Protein AF-A0AAE1P5M3-F1 (afdb_monomer)

Mean predicted aligned error: 10.68 Å

Secondary structure (DSSP, 8-state):
-PPPP-TTTS-BTTBPPHHHHHHHHHH---SHHHHHHHHHHHHHHHTTEEETT-TTS-PPTTTTSSEEEEEEEESS-TT-EEEEEEEEETTEEEEEEE-TT--S---EEEEEEGGGTB----S-SPPP-GGGB-SHHHHHHHHIIIIIHHHHHHHHHHTTPPPP--TBTB-HHHHHHHHTTS-HHHHHHHHTT-HHHHHHTT-HHHHHHHHHHH-TTT--TT--PPTT--HHHHHHHHHHHTT-

Solvent-accessible surface area (backbone atoms only — not comparable to full-atom values): 14233 Å² total; per-residue (Å²): 130,84,79,77,78,45,62,58,76,53,45,52,98,84,42,73,41,70,69,55,48,52,50,35,68,70,69,44,29,71,47,70,66,24,46,51,44,48,54,50,48,54,48,42,43,64,72,41,35,43,59,65,94,46,98,80,77,64,79,53,78,50,43,80,40,60,63,31,67,44,44,33,24,32,72,93,41,71,87,46,58,40,39,37,43,34,41,59,50,96,65,30,39,38,37,38,33,35,45,87,92,50,93,65,89,64,62,42,75,46,80,44,56,47,68,73,38,31,59,85,78,82,80,67,100,55,53,55,50,65,86,40,48,35,59,55,35,58,51,41,46,50,43,42,67,62,45,51,46,56,51,50,43,48,53,20,57,76,73,73,44,77,68,72,92,38,79,75,83,50,57,67,68,58,49,52,54,58,50,63,73,47,55,74,67,56,44,55,52,47,33,71,71,45,74,66,46,27,59,61,64,63,38,50,65,58,32,42,52,43,38,46,70,77,35,56,95,74,55,59,97,79,66,76,74,60,89,93,68,56,33,60,57,56,42,50,54,52,56,52,63,73,74,109

Foldseek 3Di:
DDDDDDLQPPCPPNDDDPVQQVLLVVVQQQDLQLVLLQLLLVLCVSLQKAWPPDPPSHGDPCSNPQWDKTWIAGNVGRVFIKIWTWHDDDQKIWIWIDGPPDPDPLIQIDIDRSCQFFPDPPDDSGGGGSVRGGPSNVSSVSCVVRPVQSSQQVVCVVVVHDRPDDLVVPPLVVNLVVLLPDAPVVLVVQLPPDPVSVVSSQDQVSLVSNCCVPVVVPDDVPPPDPPPDGSVVVSVVVVVVVVD

Sequence (244 aa):
MEAKPSLLVEVRDGEAPTWLHEKMSHYKPTCDSQAINLLLHFTMTECGFECKGDDNGGPPSGWQDRFAIFMYNSRAFPIFECVLVLMTKTGVKQIVAYFPDQEDELDFTVNVVMKDYIKHTTTTQTPITCEDLVNVSQFAQTLKDRLIFPLQMSAHSIFGLPAPWHLVVMPDELLMMITSLLDYRDVVALRGTCHRLHSLMDDDKLWMNLYKRDFINVYDDGKYMPYNHKWIVKYREAMIRLKE

Nearest PDB structures (foldseek):
  3l2o-assembly1_B  TM=7.375E-01  e=2.307E-02  Homo sapiens
  7t1y-assembly1_B  TM=5.927E-01  e=4.524E-02  Homo sapiens
  7t1z-assembly1_B  TM=5.590E-01  e=7.495E-02  Homo sapiens
  5vzt-assembly2_D  TM=8.196E-01  e=7.068E-01  Homo sapiens
  3ve1-assembly1_A  TM=6.556E-01  e=5.325E+00  Neisseria meningitidis serogroup B

Organism: NCBI:txid1843537

pLDDT: mean 82.99, std 11.7, range [37.22, 96.06]

Structure (mmCIF, N/CA/C/O backbone):
data_AF-A0AAE1P5M3-F1
#
_entry.id   AF-A0AAE1P5M3-F1
#
loop_
_atom_site.group_PDB
_atom_site.id
_atom_site.type_symbol
_atom_site.label_atom_id
_atom_site.label_alt_id
_atom_site.label_comp_id
_atom_site.label_asym_id
_atom_site.label_entity_id
_atom_site.label_seq_id
_atom_site.pdbx_PDB_ins_code
_atom_site.Cartn_x
_atom_site.Cartn_y
_atom_site.Cartn_z
_atom_site.occupancy
_atom_site.B_iso_or_equiv
_atom_site.auth_seq_id
_atom_site.auth_comp_id
_atom_site.auth_asym_id
_atom_site.auth_atom_id
_atom_site.pdbx_PDB_model_num
ATOM 1 N N . MET A 1 1 ? -2.405 21.152 -9.162 1.00 37.22 1 MET A N 1
ATOM 2 C CA . MET A 1 1 ? -3.114 19.902 -8.834 1.00 37.22 1 MET A CA 1
ATOM 3 C C . MET A 1 1 ? -2.504 19.431 -7.530 1.00 37.22 1 MET A C 1
ATOM 5 O O . MET A 1 1 ? -1.341 19.054 -7.547 1.00 37.22 1 MET A O 1
ATOM 9 N N . GLU A 1 2 ? -3.184 19.632 -6.401 1.00 39.34 2 GLU A N 1
ATOM 10 C CA . GLU A 1 2 ? -2.661 19.188 -5.102 1.00 39.34 2 GLU A CA 1
ATOM 11 C C . GLU A 1 2 ? -2.510 17.665 -5.122 1.00 39.34 2 GLU A C 1
ATOM 13 O O . GLU A 1 2 ? -3.390 16.952 -5.615 1.00 39.34 2 GLU A O 1
ATOM 18 N N . ALA A 1 3 ? -1.355 17.176 -4.671 1.00 54.19 3 ALA A N 1
ATOM 19 C CA . ALA A 1 3 ? -1.125 15.750 -4.526 1.00 54.19 3 ALA A CA 1
ATOM 20 C C . ALA A 1 3 ? -2.098 15.211 -3.471 1.00 54.19 3 ALA A C 1
ATOM 22 O O . ALA A 1 3 ? -2.292 15.830 -2.426 1.00 54.19 3 ALA A O 1
ATOM 23 N N . LYS A 1 4 ? -2.748 14.081 -3.761 1.00 67.31 4 LYS A N 1
ATOM 24 C CA . LYS A 1 4 ? -3.580 13.410 -2.760 1.00 67.31 4 LYS A CA 1
ATOM 25 C C . LYS A 1 4 ? -2.679 12.840 -1.658 1.00 67.31 4 LYS A C 1
ATOM 27 O O . LYS A 1 4 ? -1.623 12.306 -2.008 1.00 67.31 4 LYS A O 1
ATOM 32 N N . PRO A 1 5 ? -3.116 12.899 -0.385 1.00 76.69 5 PRO A N 1
ATOM 33 C CA . PRO A 1 5 ? -2.362 12.342 0.732 1.00 76.69 5 PRO A CA 1
ATOM 34 C C . PRO A 1 5 ? -2.056 10.863 0.484 1.00 76.69 5 PRO A C 1
ATOM 36 O O . PRO A 1 5 ? -2.880 10.145 -0.086 1.00 76.69 5 PRO A O 1
ATOM 39 N N . SER A 1 6 ? -0.854 10.425 0.862 1.00 81.12 6 SER A N 1
ATOM 40 C CA . SER A 1 6 ? -0.395 9.048 0.654 1.00 81.12 6 SER A CA 1
ATOM 41 C C . SER A 1 6 ? 0.521 8.592 1.781 1.00 81.12 6 SER A C 1
ATOM 43 O O . SER A 1 6 ? 1.679 9.008 1.853 1.00 81.12 6 SER A O 1
ATOM 45 N N . LEU A 1 7 ? 0.047 7.653 2.602 1.00 80.44 7 LEU A N 1
ATOM 46 C CA . LEU A 1 7 ? 0.819 7.007 3.669 1.00 80.44 7 LEU A CA 1
ATOM 47 C C . LEU A 1 7 ? 2.099 6.343 3.155 1.00 80.44 7 LEU A C 1
ATOM 49 O O . LEU A 1 7 ? 3.070 6.204 3.893 1.00 80.44 7 LEU A O 1
ATOM 53 N N . LEU A 1 8 ? 2.114 5.914 1.892 1.00 78.62 8 LEU A N 1
ATOM 54 C CA . LEU A 1 8 ? 3.282 5.262 1.307 1.00 78.62 8 LEU A CA 1
ATOM 55 C C . LEU A 1 8 ? 4.364 6.264 0.884 1.00 78.62 8 LEU A C 1
ATOM 57 O O . LEU A 1 8 ? 5.546 5.959 0.999 1.00 78.62 8 LEU A O 1
ATOM 61 N N . VAL A 1 9 ? 3.966 7.423 0.353 1.00 72.56 9 VAL A N 1
ATOM 62 C CA . VAL A 1 9 ? 4.876 8.351 -0.347 1.00 72.56 9 VAL A CA 1
ATOM 63 C C . VAL A 1 9 ? 5.284 9.532 0.531 1.00 72.56 9 VAL A C 1
ATOM 65 O O . VAL A 1 9 ? 6.381 10.067 0.381 1.00 72.56 9 VAL A O 1
ATOM 68 N N . GLU A 1 10 ? 4.411 9.957 1.441 1.00 76.88 10 GLU A N 1
ATOM 69 C CA . GLU A 1 10 ? 4.627 11.163 2.245 1.00 76.88 10 GLU A CA 1
ATOM 70 C C . GLU A 1 10 ? 5.342 10.893 3.568 1.00 76.88 10 GLU A C 1
ATOM 72 O O . GLU A 1 10 ? 5.846 11.831 4.180 1.00 76.88 10 GLU A O 1
ATOM 77 N N . VAL A 1 11 ? 5.444 9.628 3.987 1.00 71.19 11 VAL A N 1
ATOM 78 C CA . VAL A 1 11 ? 6.271 9.242 5.135 1.00 71.19 11 VAL A CA 1
ATOM 79 C C . VAL A 1 11 ? 7.739 9.350 4.719 1.00 71.19 11 VAL A C 1
ATOM 81 O O . VAL A 1 11 ? 8.274 8.472 4.039 1.00 71.19 11 VAL A O 1
ATOM 84 N N . ARG A 1 12 ? 8.385 10.455 5.099 1.00 61.31 12 ARG A N 1
ATOM 85 C CA . ARG A 1 12 ? 9.802 10.736 4.826 1.00 61.31 12 ARG A CA 1
ATOM 86 C C . ARG A 1 12 ? 10.603 10.571 6.105 1.00 61.31 12 ARG A C 1
ATOM 88 O O . ARG A 1 12 ? 10.189 11.059 7.146 1.00 61.31 12 ARG A O 1
ATOM 95 N N . ASP A 1 13 ? 11.722 9.857 6.029 1.00 56.50 13 ASP A N 1
ATOM 96 C CA . ASP A 1 13 ? 12.676 9.698 7.139 1.00 56.50 13 ASP A CA 1
ATOM 97 C C . ASP A 1 13 ? 12.064 9.185 8.463 1.00 56.50 13 ASP A C 1
ATOM 99 O O . ASP A 1 13 ? 12.619 9.372 9.541 1.00 56.50 13 ASP A O 1
ATOM 103 N N . GLY A 1 14 ? 10.924 8.486 8.380 1.00 61.91 14 GLY A N 1
ATOM 104 C CA . GLY A 1 14 ? 10.191 7.973 9.540 1.00 61.91 14 GLY A CA 1
ATOM 105 C C . GLY A 1 14 ? 9.238 8.978 10.196 1.00 61.91 14 GLY A C 1
ATOM 106 O O . GLY A 1 14 ? 8.569 8.610 11.159 1.00 61.91 14 GLY A O 1
ATOM 107 N N . GLU A 1 15 ? 9.129 10.200 9.674 1.00 72.81 15 GLU A N 1
ATOM 108 C CA . GLU A 1 15 ? 8.171 11.202 10.137 1.00 72.81 15 GLU A CA 1
ATOM 109 C C . GLU A 1 15 ? 6.814 11.034 9.442 1.00 72.81 15 GLU A C 1
ATOM 111 O O . GLU A 1 15 ? 6.715 10.804 8.231 1.00 72.81 15 GLU A O 1
ATOM 116 N N . ALA A 1 16 ? 5.744 11.129 10.230 1.00 78.81 16 ALA A N 1
ATOM 117 C CA . ALA A 1 16 ? 4.379 11.051 9.736 1.00 78.81 16 ALA A CA 1
ATOM 118 C C . ALA A 1 16 ? 3.948 12.376 9.075 1.00 78.81 16 ALA A C 1
ATOM 120 O O . ALA A 1 16 ? 4.320 13.454 9.540 1.00 78.81 16 ALA A O 1
ATOM 121 N N . PRO A 1 17 ? 3.118 12.331 8.018 1.00 84.44 17 PRO A N 1
ATOM 122 C CA . PRO A 1 17 ? 2.632 13.542 7.366 1.00 84.44 17 PRO A CA 1
ATOM 123 C C . PRO A 1 17 ? 1.636 14.310 8.252 1.00 84.44 17 PRO A C 1
ATOM 125 O O . PRO A 1 17 ? 0.913 13.723 9.060 1.00 84.44 17 PRO A O 1
ATOM 128 N N . THR A 1 18 ? 1.550 15.633 8.074 1.00 86.31 18 THR A N 1
ATOM 129 C CA . THR A 1 18 ? 0.730 16.536 8.912 1.00 86.31 18 THR A CA 1
ATOM 130 C C . THR A 1 18 ? -0.745 16.142 8.969 1.00 86.31 18 THR A C 1
ATOM 132 O O . THR A 1 18 ? -1.340 16.131 10.045 1.00 86.31 18 THR A O 1
ATOM 135 N N . TRP A 1 19 ? -1.328 15.733 7.842 1.00 88.88 19 TRP A N 1
ATOM 136 C CA . TRP A 1 19 ? -2.720 15.283 7.791 1.00 88.88 19 TRP A CA 1
ATOM 137 C C . TRP A 1 19 ? -2.961 14.036 8.657 1.00 88.88 19 TRP A C 1
ATOM 139 O O . TRP A 1 19 ? -4.046 13.873 9.218 1.00 88.88 19 TRP A O 1
ATOM 149 N N . LEU A 1 20 ? -1.960 13.156 8.804 1.00 89.81 20 LEU A N 1
ATOM 150 C CA . LEU A 1 20 ? -2.078 11.975 9.656 1.00 89.81 20 LEU A CA 1
ATOM 151 C C . LEU A 1 20 ? -2.095 12.396 11.126 1.00 89.81 20 LEU A C 1
ATOM 153 O O . LEU A 1 20 ? -2.910 11.882 11.887 1.00 89.81 20 LEU A O 1
ATOM 157 N N . HIS A 1 21 ? -1.280 13.383 11.513 1.00 89.62 21 HIS A N 1
ATOM 158 C CA . HIS A 1 21 ? -1.337 13.972 12.856 1.00 89.62 21 HIS A CA 1
ATOM 159 C C . HIS A 1 21 ? -2.714 14.569 13.159 1.00 89.62 21 HIS A C 1
ATOM 161 O O . HIS A 1 21 ? -3.271 14.315 14.229 1.00 89.62 21 HIS A O 1
ATOM 167 N N . GLU A 1 22 ? -3.294 15.312 12.216 1.00 91.06 22 GLU A N 1
ATOM 168 C CA . GLU A 1 22 ? -4.640 15.875 12.357 1.00 91.06 22 GLU A CA 1
ATOM 169 C C . GLU A 1 22 ? -5.694 14.776 12.536 1.00 91.06 22 GLU A C 1
ATOM 171 O O . GLU A 1 22 ? -6.507 14.838 13.460 1.00 91.06 22 GLU A O 1
ATOM 176 N N . LYS A 1 23 ? -5.646 13.727 11.707 1.00 91.12 23 LYS A N 1
ATOM 177 C CA . LYS A 1 23 ? -6.581 12.595 11.773 1.00 91.12 23 LYS A CA 1
ATOM 178 C C . LYS A 1 23 ? -6.434 11.801 13.075 1.00 91.12 23 LYS A C 1
ATOM 180 O O . LYS A 1 23 ? -7.443 11.506 13.715 1.00 91.12 23 LYS A O 1
ATOM 185 N N . MET A 1 24 ? -5.211 11.497 13.509 1.00 90.44 24 MET A N 1
ATOM 186 C CA . MET A 1 24 ? -4.956 10.778 14.765 1.00 90.44 24 MET A CA 1
ATOM 187 C C . MET A 1 24 ? -5.390 11.604 15.985 1.00 90.44 24 MET A C 1
ATOM 189 O O . MET A 1 24 ? -6.008 11.064 16.903 1.00 90.44 24 MET A O 1
ATOM 193 N N . SER A 1 25 ? -5.159 12.921 15.968 1.00 90.75 25 SER A N 1
ATOM 194 C CA . SER A 1 25 ? -5.617 13.847 17.015 1.00 90.75 25 SER A CA 1
ATOM 195 C C . SER A 1 25 ? -7.142 14.011 17.041 1.00 90.75 25 SER A C 1
ATOM 197 O O . SER A 1 25 ? -7.736 14.160 18.112 1.00 90.75 25 SER A O 1
ATOM 199 N N . HIS A 1 26 ? -7.794 13.950 15.877 1.00 92.12 26 HIS A N 1
ATOM 200 C CA . HIS A 1 26 ? -9.246 14.036 15.762 1.00 92.12 26 HIS A CA 1
ATOM 201 C C . HIS A 1 26 ? -9.945 12.766 16.273 1.00 92.12 26 HIS A C 1
ATOM 203 O O . HIS A 1 26 ? -10.844 12.864 17.107 1.00 92.12 26 HIS A O 1
ATOM 209 N N . TYR A 1 27 ? -9.517 11.579 15.822 1.00 92.00 27 TYR A N 1
ATOM 210 C CA . TYR A 1 27 ? -10.184 10.312 16.158 1.00 92.00 27 TYR A CA 1
ATOM 211 C C . TYR A 1 27 ? -9.712 9.678 17.473 1.00 92.00 27 TYR A C 1
ATOM 213 O O . TYR A 1 27 ? -10.483 8.946 18.088 1.00 92.00 27 TYR A O 1
ATOM 221 N N . LYS A 1 28 ? -8.490 9.975 17.936 1.00 92.00 28 LYS A N 1
ATOM 222 C CA . LYS A 1 28 ? -7.947 9.567 19.249 1.00 92.00 28 LYS A CA 1
ATOM 223 C C . LYS A 1 28 ? -8.057 8.056 19.535 1.00 92.00 28 LYS A C 1
ATOM 225 O O . LYS A 1 28 ? -8.707 7.671 20.509 1.00 92.00 28 LYS A O 1
ATOM 230 N N . PRO A 1 29 ? -7.435 7.183 18.719 1.00 91.69 29 PRO A N 1
ATOM 231 C CA . PRO A 1 29 ? -7.448 5.742 18.970 1.00 91.69 29 PRO A CA 1
ATOM 232 C C . PRO A 1 29 ? -6.820 5.418 20.332 1.00 91.69 29 PRO A C 1
ATOM 234 O O . PRO A 1 29 ? -5.712 5.849 20.627 1.00 91.69 29 PRO A O 1
ATOM 237 N N . THR A 1 30 ? -7.504 4.637 21.166 1.00 90.38 30 THR A N 1
ATOM 238 C CA . THR A 1 30 ? -7.072 4.325 22.542 1.00 90.38 30 THR A CA 1
ATOM 239 C C . THR A 1 30 ? -6.359 2.981 22.668 1.00 90.38 30 THR A C 1
ATOM 241 O O . THR A 1 30 ? -5.957 2.600 23.764 1.00 90.38 30 THR A O 1
ATOM 244 N N . CYS A 1 31 ? -6.259 2.205 21.586 1.00 89.38 31 CYS A N 1
ATOM 245 C CA . CYS A 1 31 ? -5.507 0.952 21.568 1.00 89.38 31 CYS A CA 1
ATOM 246 C C . CYS A 1 31 ? -5.037 0.583 20.158 1.00 89.38 31 CYS A C 1
ATOM 248 O O . CYS A 1 31 ? -5.600 1.054 19.166 1.00 89.38 31 CYS A O 1
ATOM 250 N N . ASP A 1 32 ? -4.052 -0.313 20.081 1.00 91.50 32 ASP A N 1
ATOM 251 C CA . ASP A 1 32 ? -3.384 -0.718 18.838 1.00 91.50 32 ASP A CA 1
ATOM 252 C C . ASP A 1 32 ? -4.373 -1.133 17.743 1.00 91.50 32 ASP A C 1
ATOM 254 O O . ASP A 1 32 ? -4.278 -0.713 16.593 1.00 91.50 32 ASP A O 1
ATOM 258 N N . SER A 1 33 ? -5.397 -1.902 18.122 1.00 92.62 33 SER A N 1
ATOM 259 C CA . SER A 1 33 ? -6.443 -2.366 17.207 1.00 92.62 33 SER A CA 1
ATOM 260 C C . SER A 1 33 ? -7.175 -1.217 16.513 1.00 92.62 33 SER A C 1
ATOM 262 O O . SER A 1 33 ? -7.525 -1.336 15.342 1.00 92.62 33 SER A O 1
ATOM 264 N N . GLN A 1 34 ? -7.443 -0.129 17.233 1.00 93.62 34 GLN A N 1
ATOM 265 C CA . GLN A 1 34 ? -8.166 1.023 16.698 1.00 93.62 34 GLN A CA 1
ATOM 266 C C . GLN A 1 34 ? -7.285 1.828 15.748 1.00 93.62 34 GLN A C 1
ATOM 268 O O . GLN A 1 34 ? -7.741 2.222 14.678 1.00 93.62 34 GLN A O 1
ATOM 273 N N . ALA A 1 35 ? -6.011 2.015 16.101 1.00 92.62 35 ALA A N 1
ATOM 274 C CA . ALA A 1 35 ? -5.043 2.670 15.229 1.00 92.62 35 ALA A CA 1
ATOM 275 C C . ALA A 1 35 ? -4.865 1.893 13.912 1.00 92.62 35 ALA A C 1
ATOM 277 O O . ALA A 1 35 ? -4.924 2.489 12.839 1.00 92.62 35 ALA A O 1
ATOM 278 N N . ILE A 1 36 ? -4.760 0.559 13.967 1.00 94.12 36 ILE A N 1
ATOM 279 C CA . ILE A 1 36 ? -4.695 -0.281 12.761 1.00 94.12 36 ILE A CA 1
ATOM 280 C C . ILE A 1 36 ? -5.973 -0.175 11.914 1.00 94.12 36 ILE A C 1
ATOM 282 O O . ILE A 1 36 ? -5.874 -0.079 10.691 1.00 94.12 36 ILE A O 1
ATOM 286 N N . ASN A 1 37 ? -7.163 -0.154 12.528 1.00 95.06 37 ASN A N 1
ATOM 287 C CA . ASN A 1 37 ? -8.424 0.024 11.796 1.00 95.06 37 ASN A CA 1
ATOM 288 C C . ASN A 1 37 ? -8.459 1.368 11.037 1.00 95.06 37 ASN A C 1
ATOM 290 O O . ASN A 1 37 ? -8.884 1.402 9.882 1.00 95.06 37 ASN A O 1
ATOM 294 N N . LEU A 1 38 ? -7.983 2.455 11.660 1.00 94.06 38 LEU A N 1
ATOM 295 C CA . LEU A 1 38 ? -7.888 3.775 11.024 1.00 94.06 38 LEU A CA 1
ATOM 296 C C . LEU A 1 38 ? -6.871 3.788 9.879 1.00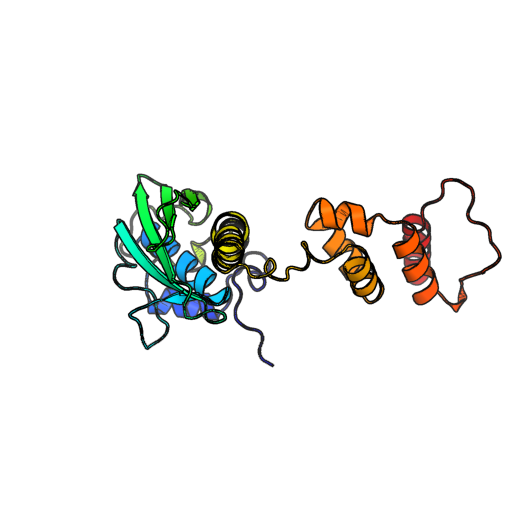 94.06 38 LEU A C 1
ATOM 298 O O . LEU A 1 38 ? -7.201 4.235 8.784 1.00 94.06 38 LEU A O 1
ATOM 302 N N . LEU A 1 39 ? -5.661 3.261 10.097 1.00 93.69 39 LEU A N 1
ATOM 303 C CA . LEU A 1 39 ? -4.628 3.196 9.057 1.00 93.69 39 LEU A CA 1
ATOM 304 C C . LEU A 1 39 ? -5.089 2.376 7.846 1.00 93.69 39 LEU A C 1
ATOM 306 O O . LEU A 1 39 ? -4.845 2.768 6.705 1.00 93.69 39 LEU A O 1
ATOM 310 N N . LEU A 1 40 ? -5.785 1.259 8.078 1.00 94.88 40 LEU A N 1
ATOM 311 C CA . LEU A 1 40 ? -6.407 0.468 7.018 1.00 94.88 40 LEU A CA 1
ATOM 312 C C . LEU A 1 40 ? -7.432 1.297 6.240 1.00 94.88 40 LEU A C 1
ATOM 314 O O . LEU A 1 40 ? -7.378 1.326 5.014 1.00 94.88 40 LEU A O 1
ATOM 318 N N . HIS A 1 41 ? -8.332 1.997 6.932 1.00 93.88 41 HIS A N 1
ATOM 319 C CA . HIS A 1 41 ? -9.326 2.853 6.288 1.00 93.88 41 HIS A CA 1
ATOM 320 C C . HIS A 1 41 ? -8.680 3.977 5.454 1.00 93.88 41 HIS A C 1
ATOM 322 O O . HIS A 1 41 ? -9.056 4.184 4.298 1.00 93.88 41 HIS A O 1
ATOM 328 N N . PHE A 1 42 ? -7.660 4.657 5.984 1.00 92.12 42 PHE A N 1
ATOM 329 C CA . PHE A 1 42 ? -6.915 5.671 5.230 1.00 92.12 42 PHE A CA 1
ATOM 330 C C . PHE A 1 42 ? -6.244 5.060 3.995 1.00 92.12 42 PHE A C 1
ATOM 332 O O . PHE A 1 42 ? -6.401 5.575 2.895 1.00 92.12 42 PHE A O 1
ATOM 339 N N . THR A 1 43 ? -5.616 3.890 4.127 1.00 92.25 43 THR A N 1
ATOM 340 C CA . THR A 1 43 ? -5.009 3.193 2.980 1.00 92.25 43 THR A CA 1
ATOM 341 C C . THR A 1 43 ? -6.050 2.814 1.912 1.00 92.25 43 THR A C 1
ATOM 343 O O . THR A 1 43 ? -5.797 2.976 0.720 1.00 92.25 43 THR A O 1
ATOM 346 N N . MET A 1 44 ? -7.237 2.344 2.313 1.00 91.88 44 MET A N 1
ATOM 347 C CA . MET A 1 44 ? -8.333 2.020 1.386 1.00 91.88 44 MET A CA 1
ATOM 348 C C . MET A 1 44 ? -8.819 3.266 0.629 1.00 91.88 44 MET A C 1
ATOM 350 O O . MET A 1 44 ? -8.957 3.240 -0.595 1.00 91.88 44 MET A O 1
ATOM 354 N N . THR A 1 45 ? -9.033 4.375 1.341 1.00 90.44 45 THR A N 1
ATOM 355 C CA . THR A 1 45 ? -9.521 5.635 0.748 1.00 90.44 45 THR A CA 1
ATOM 356 C C . THR A 1 45 ? -8.511 6.289 -0.193 1.00 90.44 45 THR A C 1
ATOM 358 O O . THR A 1 45 ? -8.893 6.782 -1.258 1.00 90.44 45 THR A O 1
ATOM 361 N N . GLU A 1 46 ? -7.214 6.206 0.113 1.00 88.62 46 GLU A N 1
ATOM 362 C CA . GLU A 1 46 ? -6.134 6.587 -0.809 1.00 88.62 46 GLU A CA 1
ATOM 363 C C . GLU A 1 46 ? -6.192 5.818 -2.132 1.00 88.62 46 GLU A C 1
ATOM 365 O O . GLU A 1 46 ? -5.954 6.382 -3.202 1.00 88.62 46 GLU A O 1
ATOM 370 N N . CYS A 1 47 ? -6.535 4.532 -2.066 1.00 86.62 47 CYS A N 1
ATOM 371 C CA . CYS A 1 47 ? -6.656 3.652 -3.225 1.00 86.62 47 CYS A CA 1
ATOM 372 C C . CYS A 1 47 ? -7.991 3.793 -3.974 1.00 86.62 47 CYS A C 1
ATOM 374 O O . CYS A 1 47 ? -8.259 3.023 -4.896 1.00 86.62 47 CYS A O 1
ATOM 376 N N . GLY A 1 48 ? -8.812 4.786 -3.619 1.00 87.06 48 GLY A N 1
ATOM 377 C CA . GLY A 1 48 ? -10.056 5.097 -4.317 1.00 87.06 48 GLY A CA 1
ATOM 378 C C . GLY A 1 48 ? -11.250 4.254 -3.881 1.00 87.06 48 GLY A C 1
ATOM 379 O O . GLY A 1 48 ? -12.218 4.167 -4.634 1.00 87.06 48 GLY A O 1
ATOM 380 N N . PHE A 1 49 ? -11.194 3.645 -2.695 1.00 89.06 49 PHE A N 1
ATOM 381 C CA . PHE A 1 49 ? -12.350 3.005 -2.073 1.00 89.06 49 PHE A CA 1
ATOM 382 C C . PHE A 1 49 ? -13.109 3.993 -1.184 1.00 89.06 49 PHE A C 1
ATOM 384 O O . PHE A 1 49 ? -12.513 4.842 -0.527 1.00 89.06 49 PHE A O 1
ATOM 391 N N . GLU A 1 50 ? -14.427 3.864 -1.128 1.00 89.62 50 GLU A N 1
ATOM 392 C CA . GLU A 1 50 ? -15.315 4.702 -0.323 1.00 89.62 50 GLU A CA 1
ATOM 393 C C . GLU A 1 50 ? -16.143 3.816 0.595 1.00 89.62 50 GLU A C 1
ATOM 395 O O . GLU A 1 50 ? -16.731 2.835 0.142 1.00 89.62 50 GLU A O 1
ATOM 400 N N . CYS A 1 51 ? -16.156 4.117 1.893 1.00 90.19 51 CYS A N 1
ATOM 401 C CA . CYS A 1 51 ? -16.930 3.326 2.839 1.00 90.19 51 CYS A CA 1
ATOM 402 C C . CYS A 1 51 ? -18.424 3.618 2.675 1.00 90.19 51 CYS A C 1
ATOM 404 O O . CYS A 1 51 ? -18.834 4.777 2.645 1.00 90.19 51 CYS A O 1
ATOM 406 N N . LYS A 1 52 ? -19.251 2.573 2.641 1.00 83.44 52 LYS A N 1
ATOM 407 C CA . LYS A 1 52 ? -20.704 2.717 2.732 1.00 83.44 52 LYS A CA 1
ATOM 408 C C . LYS A 1 52 ? -21.107 3.147 4.142 1.00 83.44 52 LYS A C 1
ATOM 410 O O . LYS A 1 52 ? -20.621 2.587 5.122 1.00 83.44 52 LYS A O 1
ATOM 415 N N . GLY A 1 53 ? -22.042 4.091 4.230 1.00 67.75 53 GLY A N 1
ATOM 416 C CA . GLY A 1 53 ? -22.651 4.510 5.495 1.00 67.75 53 GLY A CA 1
ATOM 417 C C . GLY A 1 53 ? -21.957 5.668 6.217 1.00 67.75 53 GLY A C 1
ATOM 418 O O . GLY A 1 53 ? -22.351 5.964 7.342 1.00 67.75 53 GLY A O 1
ATOM 419 N N . ASP A 1 54 ? -20.975 6.332 5.597 1.00 63.09 54 ASP A N 1
ATOM 420 C CA . ASP A 1 54 ? -20.440 7.602 6.100 1.00 63.09 54 ASP A CA 1
ATOM 421 C C . ASP A 1 54 ? -20.425 8.675 5.001 1.00 63.09 54 ASP A C 1
ATOM 423 O O . ASP A 1 54 ? -19.582 8.665 4.103 1.00 63.09 54 ASP A O 1
ATOM 427 N N . ASP A 1 55 ? -21.364 9.618 5.094 1.00 59.22 55 ASP A N 1
ATOM 428 C CA . ASP A 1 55 ? -21.520 10.725 4.144 1.00 59.22 55 ASP A CA 1
ATOM 429 C C . ASP A 1 55 ? -20.393 11.773 4.258 1.00 59.22 55 ASP A C 1
ATOM 431 O O . ASP A 1 55 ? -20.225 12.602 3.363 1.00 59.22 55 ASP A O 1
ATOM 435 N N . ASN A 1 56 ? -19.591 11.741 5.334 1.00 68.19 56 ASN A N 1
ATOM 436 C CA . ASN A 1 56 ? -18.573 12.756 5.629 1.00 68.19 56 ASN A CA 1
ATOM 437 C C . ASN A 1 56 ? -17.126 12.295 5.372 1.00 68.19 56 ASN A C 1
ATOM 439 O O . ASN A 1 56 ? -16.186 13.040 5.661 1.00 68.19 56 ASN A O 1
ATOM 443 N N . GLY A 1 57 ? -16.920 11.084 4.840 1.00 72.62 57 GLY A N 1
ATOM 444 C CA . GLY A 1 57 ? -15.581 10.562 4.531 1.00 72.62 57 GLY A CA 1
ATOM 445 C C . GLY A 1 57 ? -14.708 10.295 5.765 1.00 72.62 57 GLY A C 1
ATOM 446 O O . GLY A 1 57 ? -13.481 10.431 5.705 1.00 72.62 57 GLY A O 1
ATOM 447 N N . GLY A 1 58 ? -15.333 9.979 6.899 1.00 84.12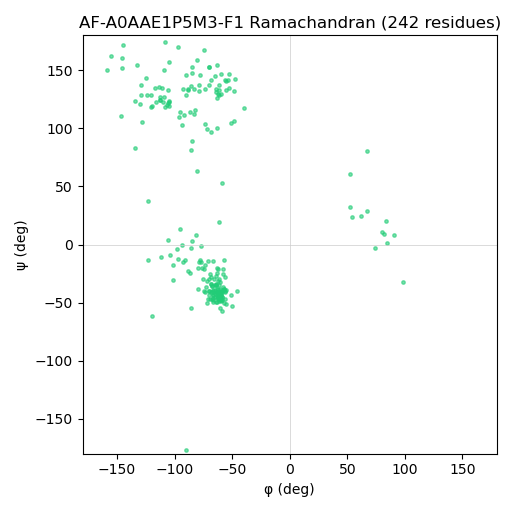 58 GLY A N 1
ATOM 448 C CA . GLY A 1 58 ? -14.678 9.477 8.097 1.00 84.12 58 GLY A CA 1
ATOM 449 C C . GLY A 1 58 ? -14.584 7.943 8.125 1.00 84.12 58 GLY A C 1
ATOM 450 O O . GLY A 1 58 ? -14.932 7.255 7.159 1.00 84.12 58 GLY A O 1
ATOM 451 N N . PRO A 1 59 ? -14.047 7.391 9.228 1.00 87.94 59 PRO A N 1
ATOM 452 C CA . PRO A 1 59 ? -13.891 5.960 9.392 1.00 87.94 59 PRO A CA 1
ATOM 453 C C . PRO A 1 59 ? -15.248 5.261 9.568 1.00 87.94 59 PRO A C 1
ATOM 455 O O . PRO A 1 59 ? -16.175 5.838 10.139 1.00 87.94 59 PRO A O 1
ATOM 458 N N . PRO A 1 60 ? -15.349 3.980 9.175 1.00 89.50 60 PRO A N 1
ATOM 459 C CA . PRO A 1 60 ? -16.604 3.240 9.206 1.00 89.50 60 PRO A CA 1
ATOM 460 C C . PRO A 1 60 ? -17.151 3.085 10.627 1.00 89.50 60 PRO A C 1
ATOM 462 O O . PRO A 1 60 ? -16.392 3.010 11.600 1.00 89.50 60 PRO A O 1
ATOM 465 N N . SER A 1 61 ? -18.468 2.919 10.759 1.00 88.19 61 SER A N 1
ATOM 466 C CA . SER A 1 61 ? -19.079 2.522 12.031 1.00 88.19 61 SER A CA 1
ATOM 467 C C . SER A 1 61 ? -18.415 1.255 12.586 1.00 88.19 61 SER A C 1
ATOM 469 O O . SER A 1 61 ? -18.184 0.295 11.852 1.00 88.19 61 SER A O 1
ATOM 471 N N . GLY A 1 62 ? -18.106 1.248 13.884 1.00 89.25 62 GLY A N 1
ATOM 472 C CA . GLY A 1 62 ? -17.420 0.127 14.533 1.00 89.25 62 GLY A CA 1
ATOM 473 C C . GLY A 1 62 ? -15.898 0.120 14.360 1.00 89.25 62 GLY A C 1
ATOM 474 O O . GLY A 1 62 ? -15.237 -0.829 14.772 1.00 89.25 62 GLY A O 1
ATOM 475 N N . TRP A 1 63 ? -15.281 1.179 13.815 1.00 92.88 63 TRP A N 1
ATOM 476 C CA . TRP A 1 63 ? -13.812 1.269 13.742 1.00 92.88 63 TRP A CA 1
ATOM 477 C C . TRP A 1 63 ? -13.113 1.189 15.107 1.00 92.88 63 TRP A C 1
ATOM 479 O O . TRP A 1 63 ? -11.934 0.837 15.178 1.00 92.88 63 TRP A O 1
ATOM 489 N N . GLN A 1 64 ? -13.828 1.485 16.193 1.00 93.50 64 GLN A N 1
ATOM 490 C CA . GLN A 1 64 ? -13.320 1.377 17.559 1.00 93.50 64 GLN A CA 1
ATOM 491 C C . GLN A 1 64 ? -13.316 -0.065 18.090 1.00 93.50 64 GLN A C 1
ATOM 493 O O . GLN A 1 64 ? -12.641 -0.354 19.084 1.00 93.50 64 GLN A O 1
ATOM 498 N N . ASP A 1 65 ? -14.033 -0.967 17.422 1.00 93.56 65 ASP A N 1
ATOM 499 C CA . ASP A 1 65 ? -14.266 -2.322 17.886 1.00 93.56 65 ASP A CA 1
ATOM 500 C C . ASP A 1 65 ? -13.127 -3.272 17.497 1.00 93.56 65 ASP A C 1
ATOM 502 O O . ASP A 1 65 ? -12.407 -3.124 16.499 1.00 93.56 65 ASP A O 1
ATOM 506 N N . ARG A 1 66 ? -12.959 -4.314 18.317 1.00 90.69 66 ARG A N 1
ATOM 507 C CA . ARG A 1 66 ? -12.016 -5.408 18.033 1.00 90.69 66 ARG A CA 1
ATOM 508 C C . ARG A 1 66 ? -12.502 -6.304 16.897 1.00 90.69 66 ARG A C 1
ATOM 510 O O . ARG A 1 66 ? -11.675 -6.848 16.165 1.00 90.69 66 ARG A O 1
ATOM 517 N N . PHE A 1 67 ? -13.818 -6.439 16.771 1.00 94.75 67 PHE A N 1
ATOM 518 C CA . PHE A 1 67 ? -14.501 -7.081 15.659 1.00 94.75 67 PHE A CA 1
ATOM 519 C C . PHE A 1 67 ? -15.279 -6.010 14.901 1.00 94.75 67 PHE A C 1
ATOM 521 O O . PHE A 1 67 ? -16.086 -5.324 15.518 1.00 94.75 67 PHE A O 1
ATOM 528 N N . ALA A 1 68 ? -15.044 -5.862 13.602 1.00 93.75 68 ALA A N 1
ATOM 529 C CA . ALA A 1 68 ? -15.749 -4.876 12.790 1.00 93.75 68 ALA A CA 1
ATOM 530 C C . ALA A 1 68 ? -15.977 -5.395 11.370 1.00 93.75 68 ALA A C 1
ATOM 532 O O . ALA A 1 68 ? -15.190 -6.197 10.865 1.00 93.75 68 ALA A O 1
ATOM 533 N N . ILE A 1 69 ? -17.043 -4.918 10.733 1.00 93.88 69 ILE A N 1
ATOM 534 C CA . ILE A 1 69 ? -17.352 -5.198 9.332 1.00 93.88 69 ILE A CA 1
ATOM 535 C C . ILE A 1 69 ? -17.388 -3.858 8.612 1.00 93.88 69 ILE A C 1
ATOM 537 O O . ILE A 1 69 ? -18.188 -2.993 8.959 1.00 93.88 69 ILE A O 1
ATOM 541 N N . PHE A 1 70 ? -16.508 -3.677 7.635 1.00 93.81 70 PHE A N 1
ATOM 542 C CA . PHE A 1 70 ? -16.459 -2.479 6.808 1.00 93.81 70 PHE A CA 1
ATOM 543 C C . PHE A 1 70 ? -16.904 -2.825 5.396 1.00 93.81 70 PHE A C 1
ATOM 545 O O . PHE A 1 70 ? -16.449 -3.812 4.828 1.00 93.81 70 PHE A O 1
ATOM 552 N N . MET A 1 71 ? -17.761 -1.998 4.815 1.00 92.81 71 MET A N 1
ATOM 553 C CA . MET A 1 71 ? -18.241 -2.180 3.449 1.00 92.81 71 MET A CA 1
ATOM 554 C C . MET A 1 71 ? -17.704 -1.043 2.593 1.00 92.81 71 MET A C 1
ATOM 556 O O . MET A 1 71 ? -17.888 0.120 2.946 1.00 92.81 71 MET A O 1
ATOM 560 N N . TYR A 1 72 ? -17.046 -1.365 1.487 1.00 92.19 72 TYR A N 1
ATOM 561 C CA . TYR A 1 72 ? -16.431 -0.390 0.596 1.00 92.19 72 TYR A CA 1
ATOM 562 C C . TYR A 1 72 ? -16.928 -0.544 -0.835 1.00 92.19 72 TYR A C 1
ATOM 564 O O . TYR A 1 72 ? -17.045 -1.661 -1.330 1.00 92.19 72 TYR A O 1
ATOM 572 N N . ASN A 1 73 ? -17.094 0.588 -1.514 1.00 89.38 73 ASN A N 1
ATOM 573 C CA . ASN A 1 73 ? -17.288 0.657 -2.956 1.00 89.38 73 ASN A CA 1
ATOM 574 C C . ASN A 1 73 ? -16.050 1.235 -3.635 1.00 89.38 73 ASN A C 1
ATOM 576 O O . ASN A 1 73 ? -15.348 2.065 -3.059 1.00 89.38 73 ASN A O 1
ATOM 580 N N . SER A 1 74 ? -15.782 0.836 -4.877 1.00 84.12 74 SER A N 1
ATOM 581 C CA . SER A 1 74 ? -14.777 1.534 -5.682 1.00 84.12 74 SER A CA 1
ATOM 582 C C . SER A 1 74 ? -15.359 2.829 -6.245 1.00 84.12 74 SER A C 1
ATOM 584 O O . SER A 1 74 ? -16.411 2.819 -6.877 1.00 84.12 74 SER A O 1
ATOM 586 N N . ARG A 1 75 ? -14.633 3.944 -6.118 1.00 82.19 75 ARG A N 1
ATOM 587 C CA . ARG A 1 75 ? -15.004 5.210 -6.770 1.00 82.19 75 ARG A CA 1
ATOM 588 C C . ARG A 1 75 ? -15.020 5.087 -8.295 1.00 82.19 75 ARG A C 1
ATOM 590 O O . ARG A 1 75 ? -15.824 5.731 -8.960 1.00 82.19 75 ARG A O 1
ATOM 597 N N . ALA A 1 76 ? -14.110 4.288 -8.853 1.00 78.31 76 ALA A N 1
ATOM 598 C CA . ALA A 1 76 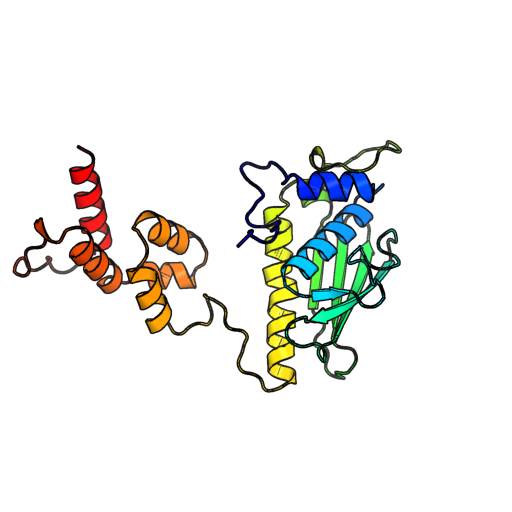? -14.044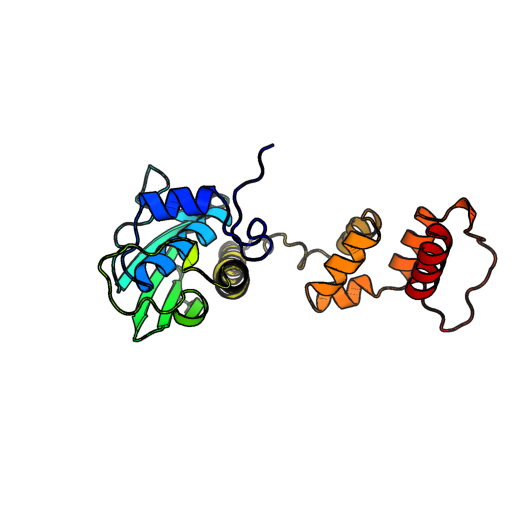 4.056 -10.295 1.00 78.31 76 ALA A CA 1
ATOM 599 C C . ALA A 1 76 ? -15.160 3.114 -10.774 1.00 78.31 76 ALA A C 1
ATOM 601 O O . ALA A 1 76 ? -15.633 3.248 -11.900 1.00 78.31 76 ALA A O 1
ATOM 602 N N . PHE A 1 77 ? -15.599 2.198 -9.907 1.00 78.12 77 PHE A N 1
ATOM 603 C CA . PHE A 1 77 ? -16.627 1.206 -10.204 1.00 78.12 77 PHE A CA 1
ATOM 604 C C . PHE A 1 77 ? -17.643 1.139 -9.052 1.00 78.12 77 PHE A C 1
ATOM 606 O O . PHE A 1 77 ? -1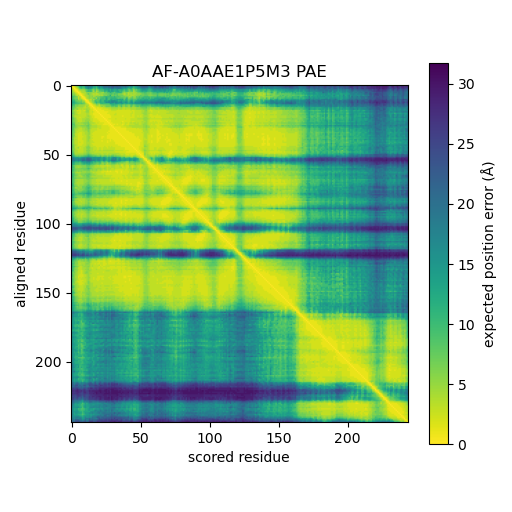7.531 0.262 -8.202 1.00 78.12 77 PHE A O 1
ATOM 613 N N . PRO A 1 78 ? -18.651 2.030 -8.997 1.00 80.88 78 PRO A N 1
ATOM 614 C CA . PRO A 1 78 ? -19.587 2.092 -7.865 1.00 80.88 78 PRO A CA 1
ATOM 615 C C . PRO A 1 78 ? -20.428 0.827 -7.647 1.00 80.88 78 PRO A C 1
ATOM 617 O O . PRO A 1 78 ? -20.950 0.623 -6.557 1.00 80.88 78 PRO A O 1
ATOM 620 N N . ILE A 1 79 ? -20.560 -0.001 -8.688 1.00 79.94 79 ILE A N 1
ATOM 621 C CA . ILE A 1 79 ? -21.247 -1.304 -8.663 1.00 79.94 79 ILE A CA 1
ATOM 622 C C . ILE A 1 79 ? -20.395 -2.357 -7.934 1.00 79.94 79 ILE A C 1
ATOM 624 O O . ILE A 1 79 ? -20.905 -3.376 -7.488 1.00 79.94 79 ILE A O 1
ATOM 628 N N . PHE A 1 80 ? -19.086 -2.129 -7.821 1.00 80.94 80 PHE A N 1
ATOM 629 C CA . PHE A 1 80 ? -18.181 -3.032 -7.135 1.00 80.94 80 PHE A CA 1
ATOM 630 C C . PHE A 1 80 ? -18.222 -2.788 -5.631 1.00 80.94 80 PHE A C 1
ATOM 632 O O . PHE A 1 80 ? -17.781 -1.735 -5.160 1.00 80.94 80 PHE A O 1
ATOM 639 N N . GLU A 1 81 ? -18.689 -3.797 -4.902 1.00 87.81 81 GLU A N 1
ATOM 640 C CA . GLU A 1 81 ? -18.767 -3.797 -3.447 1.00 87.81 81 GLU A CA 1
ATOM 641 C C . GLU A 1 81 ? -17.810 -4.832 -2.867 1.00 87.81 81 GLU A C 1
ATOM 643 O O . GLU A 1 81 ? -17.742 -5.970 -3.327 1.00 87.81 81 GLU A O 1
ATOM 648 N N . CYS A 1 82 ? -17.084 -4.447 -1.828 1.00 89.56 82 CYS A N 1
ATOM 649 C CA . CYS A 1 82 ? -16.195 -5.325 -1.089 1.00 89.56 82 CYS A CA 1
ATOM 650 C C . CYS A 1 82 ? -16.488 -5.212 0.404 1.00 89.56 82 CYS A C 1
ATOM 652 O O . CYS A 1 82 ? -16.662 -4.113 0.937 1.00 89.56 82 CYS A O 1
ATOM 654 N N . VAL A 1 83 ? -16.516 -6.353 1.087 1.00 92.12 83 VAL A N 1
ATOM 655 C CA . VAL A 1 83 ? -16.711 -6.417 2.533 1.00 92.12 83 VAL A CA 1
ATOM 656 C C . VAL A 1 83 ? -15.408 -6.839 3.190 1.00 92.12 83 VAL A C 1
ATOM 658 O O . VAL A 1 83 ? -14.831 -7.860 2.836 1.00 92.12 83 VAL A O 1
ATOM 661 N N . LEU A 1 84 ? -14.954 -6.057 4.165 1.00 94.44 84 LEU A N 1
ATOM 662 C CA . LEU A 1 84 ? -13.818 -6.366 5.023 1.00 94.44 84 LEU A CA 1
ATOM 663 C C . LEU A 1 84 ? -14.341 -6.778 6.400 1.00 94.44 84 LEU A C 1
ATOM 665 O O . LEU A 1 84 ? -15.025 -6.005 7.066 1.00 94.44 84 LEU A O 1
ATOM 669 N N . VAL A 1 85 ? -13.965 -7.966 6.858 1.00 94.69 85 VAL A N 1
ATOM 670 C CA . VAL A 1 85 ? -14.193 -8.462 8.216 1.00 94.69 85 VAL A CA 1
ATOM 671 C C . VAL A 1 85 ? -12.883 -8.392 8.981 1.00 94.69 85 VAL A C 1
ATOM 673 O O . VAL A 1 85 ? -11.877 -9.006 8.624 1.00 94.69 85 VAL A O 1
ATOM 676 N N . LEU A 1 86 ? -12.896 -7.617 10.055 1.00 95.81 86 LEU A N 1
ATOM 677 C CA . LEU A 1 86 ? -11.733 -7.290 10.855 1.00 95.81 86 LEU A CA 1
ATOM 678 C C . LEU A 1 86 ? -11.842 -7.980 12.205 1.00 95.81 86 LEU A C 1
ATOM 680 O O . LEU A 1 86 ? -12.777 -7.721 12.957 1.00 95.81 86 LEU A O 1
ATOM 684 N N . MET A 1 87 ? -10.851 -8.794 12.557 1.00 95.50 87 MET A N 1
ATOM 685 C CA . MET A 1 87 ? -10.820 -9.525 13.821 1.00 95.50 87 MET A CA 1
ATOM 686 C C . MET A 1 87 ? -9.489 -9.330 14.535 1.00 95.50 87 MET A C 1
ATOM 688 O O . MET A 1 87 ? -8.431 -9.696 14.027 1.00 95.50 87 MET A O 1
ATOM 692 N N . THR A 1 88 ? -9.531 -8.789 15.748 1.00 93.81 88 THR A N 1
ATOM 693 C CA . THR A 1 88 ? -8.339 -8.660 16.592 1.00 93.81 88 THR A CA 1
ATOM 694 C C . THR A 1 88 ? -8.185 -9.882 17.492 1.00 93.81 88 THR A C 1
ATOM 696 O O . THR A 1 88 ? -8.949 -10.071 18.439 1.00 93.81 88 THR A O 1
ATOM 699 N N . LYS A 1 89 ? -7.154 -10.685 17.225 1.00 89.25 89 LYS A N 1
ATOM 700 C CA . LYS A 1 89 ? -6.629 -11.723 18.123 1.00 89.25 89 LYS A CA 1
ATOM 701 C C . LYS A 1 89 ? -5.427 -11.155 18.887 1.00 89.25 89 LYS A C 1
ATOM 703 O O . LYS A 1 89 ? -4.953 -10.061 18.586 1.00 89.25 89 LYS A O 1
ATOM 708 N N . THR A 1 90 ? -4.936 -11.859 19.903 1.00 87.31 90 THR A N 1
ATOM 709 C CA . THR A 1 90 ? -3.835 -11.391 20.765 1.00 87.31 90 THR A CA 1
ATOM 710 C C . THR A 1 90 ? -2.626 -10.916 19.945 1.00 87.31 90 THR A C 1
ATOM 712 O O . THR A 1 90 ? -1.896 -11.729 19.387 1.00 87.31 90 THR A O 1
ATOM 715 N N . GLY A 1 91 ? -2.430 -9.595 19.853 1.00 87.75 91 GLY A N 1
ATOM 716 C CA . GLY A 1 91 ? -1.329 -8.967 19.110 1.00 87.75 91 GLY A CA 1
ATOM 717 C C . GLY A 1 91 ? -1.442 -8.986 17.577 1.00 87.75 91 GLY A C 1
ATOM 718 O O . GLY A 1 91 ? -0.587 -8.405 16.913 1.00 87.75 91 GLY A O 1
ATOM 719 N N . VAL A 1 92 ? -2.475 -9.610 16.999 1.00 93.62 92 VAL A N 1
ATOM 720 C CA . VAL A 1 92 ? -2.628 -9.782 15.544 1.00 93.62 92 VAL A CA 1
ATOM 721 C C . VAL A 1 92 ? -4.011 -9.326 15.088 1.00 93.62 92 VAL A C 1
ATOM 723 O O . VAL A 1 92 ? -5.029 -9.786 15.605 1.00 93.62 92 VAL A O 1
ATOM 726 N N . LYS A 1 93 ? -4.052 -8.459 14.078 1.00 95.31 93 LYS A N 1
ATOM 727 C CA . LYS A 1 93 ? -5.266 -8.074 13.364 1.00 95.31 93 LYS A CA 1
ATOM 728 C C . LYS A 1 93 ? -5.399 -8.927 12.105 1.00 95.31 93 LYS A C 1
ATOM 730 O O . LYS A 1 93 ? -4.582 -8.824 11.196 1.00 95.31 93 LYS A O 1
ATOM 735 N N . GLN A 1 94 ? -6.418 -9.774 12.061 1.00 96.06 94 GLN A N 1
ATOM 736 C CA . GLN A 1 94 ? -6.801 -10.518 10.867 1.00 96.06 94 GLN A CA 1
ATOM 737 C C . GLN A 1 94 ? -7.820 -9.692 10.080 1.00 96.06 94 GLN A C 1
ATOM 739 O O . GLN A 1 94 ? -8.805 -9.217 10.648 1.00 96.06 94 GLN A O 1
ATOM 744 N N . ILE A 1 95 ? -7.566 -9.511 8.791 1.00 95.81 95 ILE A N 1
ATOM 745 C CA . ILE A 1 95 ? -8.426 -8.800 7.849 1.00 95.81 95 ILE A CA 1
ATOM 746 C C . ILE A 1 95 ? -8.802 -9.811 6.774 1.00 95.81 95 ILE A C 1
ATOM 748 O O . ILE A 1 95 ? -7.917 -10.352 6.114 1.00 95.81 95 ILE A O 1
ATOM 752 N N . VAL A 1 96 ? -10.092 -10.084 6.631 1.00 93.69 96 VAL A N 1
ATOM 753 C CA . VAL A 1 96 ? -10.639 -10.937 5.572 1.00 93.69 96 VAL A CA 1
ATOM 754 C C . VAL A 1 96 ? -11.453 -10.046 4.654 1.00 93.69 96 VAL A C 1
ATOM 756 O O . VAL A 1 96 ? -12.332 -9.345 5.142 1.00 93.69 96 VAL A O 1
ATOM 759 N N . ALA A 1 97 ? -11.160 -10.033 3.361 1.00 92.44 97 ALA A N 1
ATOM 760 C CA . ALA A 1 97 ? -11.939 -9.294 2.380 1.00 92.44 97 ALA A CA 1
ATOM 761 C C . ALA A 1 97 ? -12.567 -10.241 1.367 1.00 92.44 97 ALA A C 1
ATOM 763 O O . ALA A 1 97 ? -11.873 -11.114 0.857 1.00 92.44 97 ALA A O 1
ATOM 764 N N . TYR A 1 98 ? -13.846 -10.040 1.072 1.00 88.62 98 TYR A N 1
ATOM 765 C CA . TYR A 1 98 ? -14.605 -10.870 0.141 1.00 88.62 98 TYR A CA 1
ATOM 766 C C . TYR A 1 98 ? -15.616 -10.035 -0.654 1.00 88.62 98 TYR A C 1
ATOM 768 O O . TYR A 1 98 ? -15.836 -8.847 -0.369 1.00 88.62 98 TYR A O 1
ATOM 776 N N . PHE A 1 99 ? -16.231 -10.669 -1.653 1.00 87.25 99 PHE A N 1
ATOM 777 C CA . PHE A 1 99 ? -17.283 -10.087 -2.486 1.00 87.25 99 PHE A CA 1
ATOM 778 C C . PHE A 1 99 ? -18.638 -10.699 -2.120 1.00 87.25 99 PHE A C 1
ATOM 780 O O . PHE A 1 99 ? -18.788 -11.912 -2.231 1.00 87.25 99 PHE A O 1
ATOM 787 N N . PRO A 1 100 ? -19.627 -9.900 -1.681 1.00 81.19 100 PRO A N 1
ATOM 788 C CA . PRO A 1 100 ? -20.882 -10.430 -1.143 1.00 81.19 100 PRO A CA 1
ATOM 789 C C . PRO A 1 100 ? -21.731 -11.174 -2.184 1.00 81.19 100 PRO A C 1
ATOM 791 O O . PRO A 1 100 ? -22.442 -12.105 -1.825 1.00 81.19 100 PRO A O 1
ATOM 794 N N . ASP A 1 101 ? -21.630 -10.793 -3.460 1.00 76.62 101 ASP A N 1
ATOM 795 C CA . ASP A 1 101 ? -22.422 -11.365 -4.557 1.00 76.62 101 ASP A CA 1
ATOM 796 C C . ASP A 1 101 ? -21.696 -12.497 -5.306 1.00 76.62 101 ASP A C 1
ATOM 798 O O . ASP A 1 101 ? -22.083 -12.847 -6.421 1.00 76.62 101 ASP A O 1
ATOM 802 N N . GLN A 1 102 ? -20.600 -13.031 -4.761 1.00 71.88 102 GLN A N 1
ATOM 803 C CA . GLN A 1 102 ? -19.839 -14.120 -5.377 1.00 71.88 102 GLN A CA 1
ATOM 804 C C . GLN A 1 102 ? -19.901 -15.358 -4.479 1.00 71.88 102 GLN A C 1
ATOM 806 O O . GLN A 1 102 ? -19.536 -15.297 -3.310 1.00 71.88 102 GLN A O 1
ATOM 811 N N . GLU A 1 103 ? -20.384 -16.475 -5.028 1.00 59.75 103 GLU A N 1
ATOM 812 C CA . GLU A 1 103 ? -20.461 -17.758 -4.308 1.00 59.75 103 GLU A CA 1
ATOM 813 C C . GLU A 1 103 ? -19.090 -18.447 -4.185 1.00 59.75 103 GLU A C 1
ATOM 815 O O . GLU A 1 103 ? -18.902 -19.284 -3.304 1.00 59.75 103 GLU A O 1
ATOM 820 N N . ASP A 1 104 ? -18.130 -18.081 -5.041 1.00 57.16 104 ASP A N 1
ATOM 821 C CA . ASP A 1 104 ? -16.772 -18.622 -5.023 1.00 57.16 104 ASP A CA 1
ATOM 822 C C . ASP A 1 104 ? -15.895 -17.897 -3.986 1.00 57.16 104 ASP A C 1
ATOM 824 O O . ASP A 1 104 ? -15.869 -16.667 -3.940 1.00 57.16 104 ASP A O 1
ATOM 828 N N . GLU A 1 105 ? -15.152 -18.686 -3.194 1.00 60.25 105 GLU A N 1
ATOM 829 C CA . GLU A 1 105 ? -14.247 -18.334 -2.076 1.00 60.25 105 GLU A CA 1
ATOM 830 C C . GLU A 1 105 ? -13.084 -17.381 -2.451 1.00 60.25 105 GLU A C 1
ATOM 832 O O . GLU A 1 105 ? -11.908 -17.661 -2.193 1.00 60.25 105 GLU A O 1
ATOM 837 N N . LEU A 1 106 ? -13.348 -16.234 -3.072 1.00 63.12 106 LEU A N 1
ATOM 838 C CA . LEU A 1 106 ? -12.345 -15.188 -3.273 1.00 63.12 106 LEU A CA 1
ATOM 839 C C . LEU A 1 106 ? -12.198 -14.361 -1.992 1.00 63.12 106 LEU A C 1
ATOM 841 O O . LEU A 1 106 ? -12.453 -13.156 -1.962 1.00 63.12 106 LEU A O 1
ATOM 845 N N . ASP A 1 107 ? -11.750 -15.044 -0.940 1.00 81.38 107 ASP A N 1
ATOM 846 C CA . ASP A 1 107 ? -11.490 -14.470 0.371 1.00 81.38 107 ASP A CA 1
ATOM 847 C C . ASP A 1 107 ? -10.002 -14.128 0.499 1.00 81.38 107 ASP A C 1
ATOM 849 O O . ASP A 1 107 ? -9.125 -14.988 0.634 1.00 81.38 107 ASP A O 1
ATOM 853 N N . PHE A 1 108 ? -9.690 -12.836 0.511 1.00 88.81 108 PHE A N 1
ATOM 854 C CA . PHE A 1 108 ? -8.338 -12.346 0.752 1.00 88.81 108 PHE A CA 1
ATOM 855 C C . PHE A 1 108 ? -8.105 -12.207 2.246 1.00 88.81 108 PHE A C 1
ATOM 857 O O . PHE A 1 108 ? -8.697 -11.352 2.902 1.00 88.81 108 PHE A O 1
ATOM 864 N N . THR A 1 109 ? -7.204 -13.020 2.794 1.00 92.31 109 THR A N 1
ATOM 865 C CA . THR A 1 109 ? -6.828 -12.934 4.207 1.00 92.31 109 THR A CA 1
ATOM 866 C C . THR A 1 109 ? -5.455 -12.295 4.374 1.00 92.31 109 THR A C 1
ATOM 868 O O . THR A 1 109 ? -4.444 -12.814 3.899 1.00 92.31 109 THR A O 1
ATOM 871 N N . VAL A 1 110 ? -5.401 -11.207 5.140 1.00 94.75 110 VAL A N 1
ATOM 872 C CA . VAL A 1 110 ? -4.163 -10.546 5.560 1.00 94.75 110 VAL A CA 1
ATOM 873 C C . VAL A 1 110 ? -4.083 -10.529 7.081 1.00 94.75 110 VAL A C 1
ATOM 875 O O . VAL A 1 110 ? -5.002 -10.092 7.768 1.00 94.75 110 VAL A O 1
ATOM 878 N N . ASN A 1 111 ? -2.956 -10.996 7.616 1.00 95.31 111 ASN A N 1
ATOM 879 C CA . ASN A 1 111 ? -2.657 -10.940 9.043 1.00 95.31 111 ASN A CA 1
ATOM 880 C C . ASN A 1 111 ? -1.617 -9.850 9.300 1.00 95.31 111 ASN A C 1
ATOM 882 O O . ASN A 1 111 ? -0.508 -9.910 8.771 1.00 95.31 111 ASN A O 1
ATOM 886 N N . VAL A 1 112 ? -1.975 -8.881 10.134 1.00 94.56 112 VAL A N 1
ATOM 887 C CA . VAL A 1 112 ? -1.131 -7.758 10.539 1.00 94.56 112 VAL A CA 1
ATOM 888 C C . VAL A 1 112 ? -0.726 -7.966 11.991 1.00 94.56 112 VAL A C 1
ATOM 890 O O . VAL A 1 112 ? -1.575 -8.000 12.884 1.00 94.56 112 VAL A O 1
ATOM 893 N N . VAL A 1 113 ? 0.570 -8.089 12.254 1.00 94.56 113 VAL A N 1
ATOM 894 C CA . VAL A 1 113 ? 1.089 -8.157 13.622 1.00 94.56 113 VAL A CA 1
ATOM 895 C C . VAL A 1 113 ? 1.218 -6.727 14.151 1.00 94.56 113 VAL A C 1
ATOM 897 O O . VAL A 1 113 ? 2.021 -5.946 13.658 1.00 94.56 113 VAL A O 1
ATOM 900 N N . MET A 1 114 ? 0.405 -6.354 15.140 1.00 91.94 114 MET A N 1
ATOM 901 C CA . MET A 1 114 ? 0.223 -4.944 15.524 1.00 91.94 114 MET A CA 1
ATOM 902 C C . MET A 1 114 ? 1.505 -4.303 16.077 1.00 91.94 114 MET A C 1
ATOM 904 O O . MET A 1 114 ? 1.786 -3.144 15.787 1.00 91.94 114 MET A O 1
ATOM 908 N N . LYS A 1 115 ? 2.326 -5.080 16.795 1.00 91.06 115 LYS A N 1
ATOM 909 C CA . LYS A 1 115 ? 3.608 -4.627 17.367 1.00 91.06 115 LYS A CA 1
ATOM 910 C C . LYS A 1 115 ? 4.649 -4.213 16.316 1.00 91.06 115 LYS A C 1
ATOM 912 O O . LYS A 1 115 ? 5.601 -3.519 16.652 1.00 91.06 115 LYS A O 1
ATOM 917 N N . ASP A 1 116 ? 4.493 -4.665 15.070 1.00 91.69 116 ASP A N 1
ATOM 918 C CA . ASP A 1 116 ? 5.426 -4.342 13.984 1.00 91.69 116 ASP A CA 1
ATOM 919 C C . ASP A 1 116 ? 5.187 -2.915 13.454 1.00 91.69 116 ASP A C 1
ATOM 921 O O . ASP A 1 116 ? 6.052 -2.352 12.777 1.00 91.69 116 ASP A O 1
ATOM 925 N N . TYR A 1 117 ? 4.029 -2.331 13.797 1.00 91.12 117 TYR A N 1
ATOM 926 C CA . TYR A 1 117 ? 3.562 -1.029 13.319 1.00 91.12 117 TYR A CA 1
ATOM 927 C C . TYR A 1 117 ? 3.250 -0.027 14.434 1.00 91.12 117 TYR A C 1
ATOM 929 O O . TYR A 1 117 ? 3.083 1.161 14.165 1.00 91.12 117 TYR A O 1
ATOM 937 N N . ILE A 1 118 ? 3.162 -0.485 15.683 1.00 90.25 118 ILE A N 1
ATOM 938 C CA . ILE A 1 118 ? 2.866 0.348 16.848 1.00 90.25 118 ILE A CA 1
ATOM 939 C C . ILE A 1 118 ? 3.848 -0.024 17.956 1.00 90.25 118 ILE A C 1
ATOM 941 O O . ILE A 1 118 ? 3.936 -1.187 18.359 1.00 90.25 118 ILE A O 1
ATOM 945 N N . LYS A 1 119 ? 4.600 0.962 18.454 1.00 87.38 119 LYS A N 1
ATOM 946 C CA . LYS A 1 119 ? 5.464 0.790 19.627 1.00 87.38 119 LYS A CA 1
ATOM 947 C C . LYS A 1 119 ? 4.578 0.429 20.816 1.00 87.38 119 LYS A C 1
ATOM 949 O O . LYS A 1 119 ? 3.600 1.117 21.081 1.00 87.38 119 LYS A O 1
ATOM 954 N N . HIS A 1 120 ? 4.922 -0.649 21.523 1.00 66.56 120 HIS A N 1
ATOM 955 C CA . HIS A 1 120 ? 4.163 -1.139 22.674 1.00 66.56 120 HIS A CA 1
ATOM 956 C C . HIS A 1 120 ? 3.831 -0.002 23.655 1.00 66.56 120 HIS A C 1
ATOM 958 O O . HIS A 1 120 ? 4.692 0.444 24.412 1.00 66.56 120 HIS A O 1
ATOM 964 N N . THR A 1 121 ? 2.569 0.425 23.684 1.00 56.84 121 THR A N 1
ATOM 965 C CA . THR A 1 121 ? 2.056 1.343 24.701 1.00 56.84 121 THR A CA 1
ATOM 966 C C . THR A 1 121 ? 1.619 0.509 25.900 1.00 56.84 121 THR A C 1
ATOM 968 O O . THR A 1 121 ? 0.460 0.139 26.081 1.00 56.84 121 THR A O 1
ATOM 971 N N . THR A 1 122 ? 2.587 0.126 26.735 1.00 50.03 122 THR A N 1
ATOM 972 C CA . THR A 1 122 ? 2.278 -0.381 28.073 1.00 50.03 122 THR A CA 1
ATOM 973 C C . THR A 1 122 ? 1.610 0.732 28.869 1.00 50.03 122 THR A C 1
ATOM 975 O O . THR A 1 122 ? 2.278 1.592 29.427 1.00 50.03 122 THR A 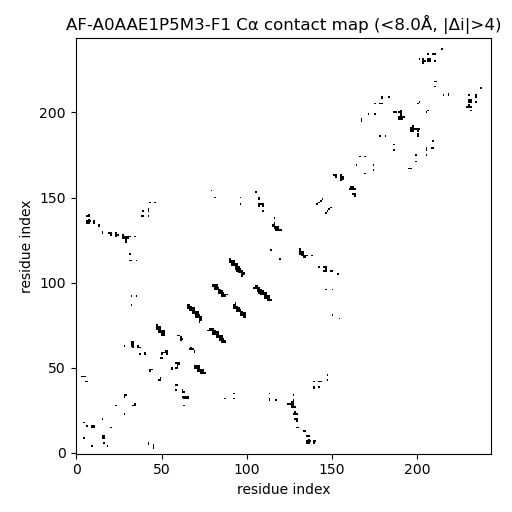O 1
ATOM 978 N N . THR A 1 123 ? 0.284 0.658 28.954 1.00 54.91 123 THR A N 1
ATOM 979 C CA . THR A 1 123 ? -0.480 1.157 30.098 1.00 54.91 123 THR A CA 1
ATOM 980 C C . THR A 1 123 ? -0.464 2.677 30.284 1.00 54.91 123 THR A C 1
ATOM 982 O O . THR A 1 123 ? 0.177 3.168 31.199 1.00 54.91 123 THR A O 1
ATOM 985 N N . THR A 1 124 ? -1.289 3.403 29.529 1.00 51.91 124 THR A N 1
ATOM 986 C CA . THR A 1 124 ? -1.941 4.646 29.988 1.00 51.91 124 THR A CA 1
ATOM 987 C C . THR A 1 124 ? -3.173 4.928 29.128 1.00 51.91 124 THR A C 1
ATOM 989 O O . THR A 1 124 ? -3.214 4.575 27.957 1.00 51.91 124 THR A O 1
ATOM 992 N N . GLN A 1 125 ? -4.188 5.584 29.698 1.00 63.47 125 GLN A N 1
ATOM 993 C CA . GLN A 1 125 ? -5.408 6.100 29.039 1.00 63.47 125 GLN A CA 1
ATOM 994 C C . GLN A 1 125 ? -5.144 7.166 27.950 1.00 63.47 125 GLN A C 1
ATOM 996 O O . GLN A 1 125 ? -6.016 7.967 27.619 1.00 63.47 125 GLN A O 1
ATOM 1001 N N . THR A 1 126 ? -3.926 7.231 27.430 1.00 76.94 126 THR A N 1
ATOM 1002 C CA . THR A 1 126 ? -3.489 8.207 26.442 1.00 76.94 126 THR A CA 1
ATOM 1003 C C . THR A 1 126 ? -3.780 7.676 25.041 1.00 76.94 126 THR A C 1
ATOM 1005 O O . THR A 1 126 ? -3.483 6.512 24.767 1.00 76.94 126 THR A O 1
ATOM 1008 N N . PRO A 1 127 ? -4.362 8.494 24.149 1.00 86.75 127 PRO A N 1
ATOM 1009 C CA . PRO A 1 127 ? -4.572 8.091 22.769 1.00 86.75 127 PRO A CA 1
ATOM 1010 C C . PRO A 1 127 ? -3.229 7.889 22.064 1.00 86.75 127 PRO A C 1
ATOM 1012 O O . PRO A 1 127 ? -2.275 8.621 22.319 1.00 86.75 127 PRO A O 1
ATOM 1015 N N . ILE A 1 128 ? -3.186 6.907 21.169 1.00 88.62 128 ILE A N 1
ATOM 1016 C CA . ILE A 1 128 ? -2.047 6.628 20.297 1.00 88.62 128 ILE A CA 1
ATOM 1017 C C . ILE A 1 128 ? -1.858 7.818 19.361 1.00 88.62 128 ILE A C 1
ATOM 1019 O O . ILE A 1 128 ? -2.801 8.287 18.717 1.00 88.62 128 ILE A O 1
ATOM 1023 N N . THR A 1 129 ? -0.622 8.287 19.282 1.00 89.75 129 THR A N 1
ATOM 1024 C CA . THR A 1 129 ? -0.198 9.401 18.439 1.00 89.75 129 THR A CA 1
ATOM 1025 C C . THR A 1 129 ? 0.644 8.899 17.268 1.00 89.75 129 THR A C 1
ATOM 1027 O O . THR A 1 129 ? 0.986 7.721 17.184 1.00 89.75 129 THR A O 1
ATOM 1030 N N . CYS A 1 130 ? 1.007 9.785 16.340 1.00 88.12 130 CYS A N 1
ATOM 1031 C CA . CYS A 1 130 ? 1.897 9.419 15.237 1.00 88.12 130 CYS A CA 1
ATOM 1032 C C . CYS A 1 130 ? 3.303 8.997 15.697 1.00 88.12 130 CYS A C 1
ATOM 1034 O O . CYS A 1 130 ? 3.955 8.242 14.986 1.00 88.12 130 CYS A O 1
ATOM 1036 N N . GLU A 1 131 ? 3.769 9.445 16.866 1.00 87.44 131 GLU A N 1
ATOM 1037 C CA . GLU A 1 131 ? 5.100 9.111 17.408 1.00 87.44 131 GLU A CA 1
ATOM 1038 C C . GLU A 1 131 ? 5.207 7.635 17.838 1.00 87.44 131 GLU A C 1
ATOM 1040 O O . GLU A 1 131 ? 6.295 7.033 17.845 1.00 87.44 131 GLU A O 1
ATOM 1045 N N . ASP A 1 132 ? 4.054 7.048 18.161 1.00 88.88 132 ASP A N 1
ATOM 1046 C CA . ASP A 1 132 ? 3.891 5.641 18.513 1.00 88.88 132 ASP A CA 1
ATOM 1047 C C . ASP A 1 132 ? 3.855 4.740 17.270 1.00 88.88 132 ASP A C 1
ATOM 1049 O O . ASP A 1 132 ? 4.115 3.539 17.372 1.00 88.88 132 ASP A O 1
ATOM 1053 N N . LEU A 1 133 ? 3.557 5.303 16.093 1.00 88.94 133 LEU A N 1
ATOM 1054 C CA . LEU A 1 133 ? 3.502 4.565 14.836 1.00 88.94 133 LEU A CA 1
ATOM 1055 C C . LEU A 1 133 ? 4.912 4.318 14.286 1.00 88.94 133 LEU A C 1
ATOM 1057 O O . LEU A 1 133 ? 5.774 5.195 14.272 1.00 88.94 133 LEU A O 1
ATOM 1061 N N . VAL A 1 134 ? 5.142 3.106 13.790 1.00 89.75 134 VAL A N 1
ATOM 1062 C CA . VAL A 1 134 ? 6.387 2.694 13.130 1.00 89.75 134 VAL A CA 1
ATOM 1063 C C . VAL A 1 134 ? 6.072 1.972 11.831 1.00 89.75 134 VAL A C 1
ATOM 1065 O O . VAL A 1 134 ? 4.997 1.405 11.670 1.00 89.75 134 VAL A O 1
ATOM 1068 N N . ASN A 1 135 ? 7.008 1.997 10.880 1.00 87.75 135 ASN A N 1
ATOM 1069 C CA . ASN A 1 135 ? 6.894 1.256 9.618 1.00 87.75 135 ASN A CA 1
ATOM 1070 C C . ASN A 1 135 ? 5.574 1.511 8.852 1.00 87.75 135 ASN A C 1
ATOM 1072 O O . ASN A 1 135 ? 5.070 0.627 8.162 1.00 87.75 135 ASN A O 1
ATOM 1076 N N . VAL A 1 136 ? 5.006 2.720 8.951 1.00 89.25 136 VAL A N 1
ATOM 1077 C CA . VAL A 1 136 ? 3.697 3.067 8.360 1.00 89.25 136 VAL A CA 1
ATOM 1078 C C . VAL A 1 136 ? 3.691 2.896 6.838 1.00 89.25 136 VAL A C 1
ATOM 1080 O O . VAL A 1 136 ? 2.728 2.381 6.272 1.00 89.25 136 VAL A O 1
ATOM 1083 N N . SER A 1 137 ? 4.790 3.243 6.167 1.00 86.75 137 SER A N 1
ATOM 1084 C CA . SER A 1 137 ? 4.949 3.015 4.727 1.00 86.75 137 SER A CA 1
ATOM 1085 C C . SER A 1 137 ? 4.925 1.523 4.377 1.00 86.75 137 SER A C 1
ATOM 1087 O O . SER A 1 137 ? 4.251 1.126 3.430 1.00 86.75 137 SER A O 1
ATOM 1089 N N . GLN A 1 138 ? 5.573 0.675 5.183 1.00 88.31 138 GLN A N 1
ATOM 1090 C CA . GLN A 1 138 ? 5.556 -0.782 5.008 1.00 88.31 138 GLN A CA 1
ATOM 1091 C C . GLN A 1 138 ? 4.174 -1.379 5.297 1.00 88.31 138 GLN A C 1
ATOM 1093 O O . GLN A 1 138 ? 3.775 -2.340 4.639 1.00 88.31 138 GLN A O 1
ATOM 1098 N N . PHE A 1 139 ? 3.422 -0.815 6.249 1.00 90.88 139 PHE A N 1
ATOM 1099 C CA . PHE A 1 139 ? 2.024 -1.181 6.489 1.00 90.88 139 PHE A CA 1
ATOM 1100 C C . PHE A 1 139 ? 1.171 -0.904 5.248 1.00 90.88 139 PHE A C 1
ATOM 1102 O O . PHE A 1 139 ? 0.528 -1.813 4.720 1.00 90.88 139 PHE A O 1
ATOM 1109 N N . ALA A 1 140 ? 1.220 0.335 4.747 1.00 90.94 140 ALA A N 1
ATOM 1110 C CA . ALA A 1 140 ? 0.477 0.746 3.561 1.00 90.94 140 ALA A CA 1
ATOM 1111 C C . ALA A 1 140 ? 0.870 -0.095 2.337 1.00 90.94 140 ALA A C 1
ATOM 1113 O O . ALA A 1 140 ? -0.002 -0.526 1.588 1.00 90.94 140 ALA A O 1
ATOM 1114 N N . GLN A 1 141 ? 2.163 -0.385 2.163 1.00 88.94 141 GLN A N 1
ATOM 1115 C CA . GLN A 1 141 ? 2.657 -1.272 1.111 1.00 88.94 141 GLN A CA 1
ATOM 1116 C C . GLN A 1 141 ? 2.101 -2.694 1.256 1.00 88.94 141 GLN A C 1
ATOM 1118 O O . GLN A 1 141 ? 1.555 -3.236 0.303 1.00 88.94 141 GLN A O 1
ATOM 1123 N N . THR A 1 142 ? 2.162 -3.279 2.455 1.00 91.00 142 THR A N 1
ATOM 1124 C CA . THR A 1 142 ? 1.668 -4.643 2.708 1.00 91.00 142 THR A CA 1
ATOM 1125 C C . THR A 1 142 ? 0.179 -4.767 2.394 1.00 91.00 142 THR A C 1
ATOM 1127 O O . THR A 1 142 ? -0.238 -5.746 1.775 1.00 91.00 142 THR A O 1
ATOM 1130 N N . LEU A 1 143 ? -0.628 -3.775 2.783 1.00 92.56 143 LEU A N 1
ATOM 1131 C CA . LEU A 1 143 ? -2.048 -3.739 2.442 1.00 92.56 143 LEU A CA 1
ATOM 1132 C C . LEU A 1 143 ? -2.277 -3.553 0.941 1.00 92.56 143 LEU A C 1
ATOM 1134 O O . LEU A 1 143 ? -3.117 -4.247 0.369 1.00 92.56 143 LEU A O 1
ATOM 1138 N N . LYS A 1 144 ? -1.533 -2.647 0.295 1.00 90.25 144 LYS A N 1
ATOM 1139 C CA . LYS A 1 144 ? -1.640 -2.420 -1.151 1.00 90.25 144 LYS A CA 1
ATOM 1140 C C . LYS A 1 144 ? -1.341 -3.702 -1.929 1.00 90.25 144 LYS A C 1
ATOM 1142 O O . LYS A 1 144 ? -2.153 -4.104 -2.756 1.00 90.25 144 LYS A O 1
ATOM 1147 N N . ASP A 1 145 ? -0.259 -4.387 -1.581 1.00 88.81 145 ASP A N 1
ATOM 1148 C CA . ASP A 1 145 ? 0.213 -5.577 -2.288 1.00 88.81 145 ASP A CA 1
ATOM 1149 C C . ASP A 1 145 ? -0.641 -6.822 -2.010 1.00 88.81 145 ASP A C 1
ATOM 1151 O O . ASP A 1 145 ? -0.892 -7.615 -2.917 1.00 88.81 145 ASP A O 1
ATOM 1155 N N . ARG A 1 146 ? -1.077 -7.029 -0.757 1.00 89.88 146 ARG A N 1
ATOM 1156 C CA . ARG A 1 146 ? -1.723 -8.289 -0.335 1.00 89.88 146 ARG A CA 1
ATOM 1157 C C . ARG A 1 146 ? -3.240 -8.235 -0.226 1.00 89.88 146 ARG A C 1
ATOM 1159 O O . ARG A 1 146 ? -3.858 -9.292 -0.167 1.00 89.88 146 ARG A O 1
ATOM 1166 N N . LEU A 1 147 ? -3.828 -7.044 -0.162 1.00 91.44 147 LEU A N 1
ATOM 1167 C CA . LEU A 1 147 ? -5.273 -6.869 -0.020 1.00 91.44 147 LEU A CA 1
ATOM 1168 C C . LEU A 1 147 ? -5.841 -6.099 -1.208 1.00 91.44 147 LEU A C 1
ATOM 1170 O O . LEU A 1 147 ? -6.642 -6.627 -1.969 1.00 91.44 147 LEU A O 1
ATOM 1174 N N . ILE A 1 148 ? -5.397 -4.859 -1.395 1.00 89.94 148 ILE A N 1
ATOM 1175 C CA . ILE A 1 148 ? -6.039 -3.920 -2.319 1.00 89.94 148 ILE A CA 1
ATOM 1176 C C . ILE A 1 148 ? -5.831 -4.338 -3.774 1.00 89.94 148 ILE A C 1
ATOM 1178 O O . ILE A 1 148 ? -6.790 -4.372 -4.541 1.00 89.94 148 ILE A O 1
ATOM 1182 N N . PHE A 1 149 ? -4.601 -4.681 -4.157 1.00 86.44 149 PHE A N 1
ATOM 1183 C CA . PHE A 1 149 ? -4.305 -5.099 -5.522 1.00 86.44 149 PHE A CA 1
ATOM 1184 C C . PHE A 1 149 ? -5.047 -6.393 -5.908 1.00 86.44 149 PHE A C 1
ATOM 1186 O O . PHE A 1 149 ? -5.734 -6.383 -6.932 1.00 86.44 149 PHE A O 1
ATOM 1193 N N . PRO A 1 150 ? -5.020 -7.476 -5.102 1.00 86.94 150 PRO A N 1
ATOM 1194 C CA . PRO A 1 150 ? -5.837 -8.659 -5.372 1.00 86.94 150 PRO A CA 1
ATOM 1195 C C . PRO A 1 150 ? -7.340 -8.367 -5.459 1.00 86.94 150 PRO A C 1
ATOM 1197 O O . PRO A 1 150 ? -8.009 -8.902 -6.346 1.00 86.94 150 PRO A O 1
ATOM 1200 N N . LEU A 1 151 ? -7.866 -7.474 -4.609 1.00 87.19 151 LEU A N 1
ATOM 1201 C CA . LEU A 1 151 ? -9.265 -7.045 -4.678 1.00 87.19 151 LEU A CA 1
ATOM 1202 C C . LEU A 1 151 ? -9.584 -6.356 -6.008 1.00 87.19 151 LEU A C 1
ATOM 1204 O O . LEU A 1 151 ? -10.579 -6.691 -6.644 1.00 87.19 151 LEU A O 1
ATOM 1208 N N . GLN A 1 152 ? -8.734 -5.433 -6.462 1.00 85.19 152 GLN A N 1
ATOM 1209 C CA . GLN A 1 152 ? -8.913 -4.748 -7.746 1.00 85.19 152 GLN A CA 1
ATOM 1210 C C . GLN A 1 152 ? -8.794 -5.712 -8.932 1.00 85.19 152 GLN A C 1
ATOM 1212 O O . GLN A 1 152 ? -9.604 -5.659 -9.853 1.00 85.19 152 GLN A O 1
ATOM 1217 N N . MET A 1 153 ? -7.820 -6.622 -8.915 1.00 84.38 153 MET A N 1
ATOM 1218 C CA . MET A 1 153 ? -7.678 -7.647 -9.955 1.00 84.38 153 MET A CA 1
ATOM 1219 C C . MET A 1 153 ? -8.924 -8.532 -10.047 1.00 84.38 153 MET A C 1
ATOM 1221 O O . MET A 1 153 ? -9.418 -8.794 -11.143 1.00 84.38 153 MET A O 1
ATOM 1225 N N . SER A 1 154 ? -9.456 -8.946 -8.898 1.00 83.50 154 SER A N 1
ATOM 1226 C CA . SER A 1 154 ? -10.651 -9.788 -8.831 1.00 83.50 154 SER A CA 1
ATOM 1227 C C . SER A 1 154 ? -11.893 -9.040 -9.289 1.00 83.50 154 SER A C 1
ATOM 1229 O O . SER A 1 154 ? -12.655 -9.587 -10.076 1.00 83.50 154 SER A O 1
ATOM 1231 N N . ALA A 1 155 ? -12.038 -7.765 -8.909 1.00 81.75 155 ALA A N 1
ATOM 1232 C CA . ALA A 1 155 ? -13.080 -6.881 -9.431 1.00 81.75 155 ALA A CA 1
ATOM 1233 C C . ALA A 1 155 ? -13.113 -6.909 -10.960 1.00 81.75 155 ALA A C 1
ATOM 1235 O O . ALA A 1 155 ? -14.141 -7.171 -11.578 1.00 81.75 155 ALA A O 1
ATOM 1236 N N . HIS A 1 156 ? -11.953 -6.675 -11.574 1.00 82.38 156 HIS A N 1
ATOM 1237 C CA . HIS A 1 156 ? -11.839 -6.642 -13.022 1.00 82.38 156 HIS A CA 1
ATOM 1238 C C . HIS A 1 156 ? -12.148 -8.007 -13.644 1.00 82.38 156 HIS A C 1
ATOM 1240 O O . HIS A 1 156 ? -12.881 -8.062 -14.626 1.00 82.38 156 HIS A O 1
ATOM 1246 N N . SER A 1 157 ? -11.674 -9.101 -13.041 1.00 83.00 157 SER A N 1
ATOM 1247 C CA . SER A 1 157 ? -11.986 -10.456 -13.503 1.00 83.00 157 SER A CA 1
ATOM 1248 C C . SER A 1 157 ? -13.488 -10.759 -13.460 1.00 83.00 157 SER A C 1
ATOM 1250 O O . SER A 1 157 ? -14.027 -11.263 -14.443 1.00 83.00 157 SER A O 1
ATOM 1252 N N . ILE A 1 158 ? -14.170 -10.427 -12.359 1.00 80.75 158 ILE A N 1
ATOM 1253 C CA . ILE A 1 158 ? -15.609 -10.674 -12.160 1.00 80.75 158 ILE A CA 1
ATOM 1254 C C . ILE A 1 158 ? -16.441 -9.922 -13.206 1.00 80.75 158 ILE A C 1
ATOM 1256 O O . ILE A 1 158 ? -17.371 -10.477 -13.786 1.00 80.75 158 ILE A O 1
ATOM 1260 N N . PHE A 1 159 ? -16.080 -8.672 -13.503 1.00 79.25 159 PHE A N 1
ATOM 1261 C CA . PHE A 1 159 ? -16.787 -7.856 -14.494 1.00 79.25 159 PHE A CA 1
ATOM 1262 C C . PHE A 1 159 ? -16.320 -8.077 -15.941 1.00 79.25 159 PHE A C 1
ATOM 1264 O O . PHE A 1 159 ? -16.788 -7.381 -16.843 1.00 79.25 159 PHE A O 1
ATOM 1271 N N . GLY A 1 160 ? -15.389 -9.005 -16.187 1.00 81.19 160 GLY A N 1
ATOM 1272 C CA . GLY A 1 160 ? -14.813 -9.222 -17.518 1.00 81.19 160 GLY A CA 1
ATOM 1273 C C . GLY A 1 160 ? -14.062 -8.002 -18.067 1.00 81.19 160 GLY A C 1
ATOM 1274 O O . GLY A 1 160 ? -13.949 -7.830 -19.281 1.00 81.19 160 GLY A O 1
ATOM 1275 N N . LEU A 1 161 ? -13.571 -7.131 -17.184 1.00 81.69 161 LEU A N 1
ATOM 1276 C CA . LEU A 1 161 ? -12.777 -5.961 -17.538 1.00 81.69 161 LEU A CA 1
ATOM 1277 C C . LEU A 1 161 ? -11.298 -6.355 -17.694 1.00 81.69 161 LEU A C 1
ATOM 1279 O O . LEU A 1 161 ? -10.807 -7.222 -16.967 1.00 81.69 161 LEU A O 1
ATOM 1283 N N . PRO A 1 162 ? -10.539 -5.696 -18.591 1.00 77.25 162 PRO A N 1
ATOM 1284 C CA . PRO A 1 162 ? -9.086 -5.853 -18.640 1.00 77.25 162 PRO A CA 1
ATOM 1285 C C . PRO A 1 162 ? -8.480 -5.526 -17.280 1.00 77.25 162 PRO A C 1
ATOM 1287 O O . PRO A 1 162 ? -8.939 -4.576 -16.654 1.00 77.25 162 PRO A O 1
ATOM 1290 N N . ALA A 1 163 ? -7.454 -6.259 -16.842 1.00 73.12 163 ALA A N 1
ATOM 1291 C CA . ALA A 1 163 ? -6.795 -6.020 -15.558 1.00 73.12 163 ALA A CA 1
ATOM 1292 C C . ALA A 1 163 ? -6.459 -4.525 -15.344 1.00 73.12 163 ALA A C 1
ATOM 1294 O O . ALA A 1 163 ? -6.091 -3.839 -16.303 1.00 73.12 163 ALA A O 1
ATOM 1295 N N . PRO A 1 164 ? -6.582 -4.006 -14.109 1.00 72.31 164 PRO A N 1
ATOM 1296 C CA . PRO A 1 164 ? -6.323 -2.603 -13.817 1.00 72.31 164 PRO A CA 1
ATOM 1297 C C . PRO A 1 164 ? -4.917 -2.204 -14.275 1.00 72.31 164 PRO A C 1
ATOM 1299 O O . PRO A 1 164 ? -3.936 -2.906 -14.011 1.00 72.31 164 PRO A O 1
ATOM 1302 N N . TRP A 1 165 ? -4.829 -1.063 -14.962 1.00 66.06 165 TRP A N 1
ATOM 1303 C CA . TRP A 1 165 ? -3.589 -0.542 -15.533 1.00 66.06 165 TRP A CA 1
ATOM 1304 C C . TRP A 1 165 ? -2.628 -0.102 -14.429 1.00 66.06 165 TRP A C 1
ATOM 1306 O O . TRP A 1 165 ? -2.705 1.012 -13.915 1.00 66.06 165 TRP A O 1
ATOM 1316 N N . HIS A 1 166 ? -1.704 -0.988 -14.081 1.00 70.19 166 HIS A N 1
ATOM 1317 C CA . HIS A 1 166 ? -0.583 -0.703 -13.198 1.00 70.19 166 HIS A CA 1
ATOM 1318 C C . HIS A 1 166 ? 0.706 -0.581 -14.020 1.00 70.19 166 HIS A C 1
ATOM 1320 O O . HIS A 1 166 ? 0.794 -1.089 -15.140 1.00 70.19 166 HIS A O 1
ATOM 1326 N N . LEU A 1 167 ? 1.709 0.116 -13.473 1.00 72.06 167 LEU A N 1
ATOM 1327 C CA . LEU A 1 167 ? 3.003 0.297 -14.139 1.00 72.06 167 LEU A CA 1
ATOM 1328 C C . LEU A 1 167 ? 3.662 -1.061 -14.418 1.00 72.06 167 LEU A C 1
ATOM 1330 O O . LEU A 1 167 ? 3.888 -1.432 -15.562 1.00 72.06 167 LEU A O 1
ATOM 1334 N N . VAL A 1 168 ? 3.865 -1.863 -13.376 1.00 66.25 168 VAL A N 1
ATOM 1335 C CA . VAL A 1 168 ? 3.974 -3.324 -13.516 1.00 66.25 168 VAL A CA 1
ATOM 1336 C C . VAL A 1 168 ? 2.631 -3.784 -14.080 1.00 66.25 168 VAL A C 1
ATOM 1338 O O . VAL A 1 168 ? 1.659 -3.327 -13.562 1.00 66.25 168 VAL A O 1
ATOM 1341 N N . VAL A 1 169 ? 2.489 -4.678 -15.037 1.00 70.25 169 VAL A N 1
ATOM 1342 C CA . VAL A 1 169 ? 1.263 -5.018 -15.821 1.00 70.25 169 VAL A CA 1
ATOM 1343 C C . VAL A 1 169 ? 1.229 -4.316 -17.183 1.00 70.25 169 VAL A C 1
ATOM 1345 O O . VAL A 1 169 ? 0.810 -4.960 -18.141 1.00 70.25 169 VAL A O 1
ATOM 1348 N N . MET A 1 170 ? 1.780 -3.105 -17.353 1.00 76.19 170 MET A N 1
ATOM 1349 C CA . MET A 1 170 ? 1.982 -2.563 -18.710 1.00 76.19 170 MET A CA 1
ATOM 1350 C C . MET A 1 170 ? 2.895 -3.476 -19.549 1.00 76.19 170 MET A C 1
ATOM 1352 O O . MET A 1 170 ? 3.812 -4.065 -18.981 1.00 76.19 170 MET A O 1
ATOM 1356 N N . PRO A 1 171 ? 2.698 -3.590 -20.874 1.00 81.75 171 PRO A N 1
ATOM 1357 C CA . PRO A 1 171 ? 3.658 -4.231 -21.772 1.00 81.75 171 PRO A CA 1
ATOM 1358 C C . PRO A 1 171 ? 5.069 -3.648 -21.634 1.00 81.75 171 PRO A C 1
ATOM 1360 O O . PRO A 1 171 ? 5.236 -2.450 -21.379 1.00 81.75 171 PRO A O 1
ATOM 1363 N N . ASP A 1 172 ? 6.083 -4.494 -21.809 1.00 85.38 172 ASP A N 1
ATOM 1364 C CA . ASP A 1 172 ? 7.488 -4.123 -21.608 1.00 85.38 172 ASP A CA 1
ATOM 1365 C C . ASP A 1 172 ? 7.920 -2.991 -22.551 1.00 85.38 172 ASP A C 1
ATOM 1367 O O . ASP A 1 172 ? 8.703 -2.126 -22.163 1.00 85.38 172 ASP A O 1
ATOM 1371 N N . GLU A 1 173 ? 7.351 -2.923 -23.755 1.00 84.50 173 GLU A N 1
ATOM 1372 C CA . GLU A 1 173 ? 7.613 -1.866 -24.731 1.00 84.50 173 GLU A CA 1
ATOM 1373 C C . GLU A 1 173 ? 7.170 -0.490 -24.224 1.00 84.50 173 GLU A C 1
ATOM 1375 O O . GLU A 1 173 ? 7.897 0.494 -24.381 1.00 84.50 173 GLU A O 1
ATOM 1380 N N . LEU A 1 174 ? 5.998 -0.412 -23.582 1.00 86.19 174 LEU A N 1
ATOM 1381 C CA . LEU A 1 174 ? 5.495 0.840 -23.012 1.00 86.19 174 LEU A CA 1
ATOM 1382 C C . LEU A 1 174 ? 6.323 1.257 -21.797 1.00 86.19 174 LEU A C 1
ATOM 1384 O O . LEU A 1 174 ? 6.653 2.432 -21.649 1.00 86.19 174 LEU A O 1
ATOM 1388 N N . LEU A 1 175 ? 6.715 0.294 -20.960 1.00 87.81 175 LEU A N 1
ATOM 1389 C CA . LEU A 1 175 ? 7.598 0.544 -19.822 1.00 87.81 175 LEU A CA 1
ATOM 1390 C C . LEU A 1 175 ? 8.969 1.058 -20.257 1.00 87.81 175 LEU A C 1
ATOM 1392 O O . LEU A 1 175 ? 9.462 2.039 -19.697 1.00 87.81 175 LEU A O 1
ATOM 1396 N N . MET A 1 176 ? 9.573 0.444 -21.274 1.00 85.44 176 MET A N 1
ATOM 1397 C CA . MET A 1 176 ? 10.830 0.914 -21.859 1.00 85.44 176 MET A CA 1
ATOM 1398 C C . MET A 1 176 ? 10.684 2.314 -22.462 1.00 85.44 176 MET A C 1
ATOM 1400 O O . MET A 1 176 ? 11.570 3.149 -22.294 1.00 85.44 176 MET A O 1
ATOM 1404 N N . MET A 1 177 ? 9.552 2.615 -23.106 1.00 86.00 177 MET A N 1
ATOM 1405 C CA . MET A 1 177 ? 9.285 3.953 -23.634 1.00 86.00 177 MET A CA 1
ATOM 1406 C C . MET A 1 177 ? 9.191 4.992 -22.511 1.00 86.00 177 MET A C 1
ATOM 1408 O O . MET A 1 177 ? 9.890 6.000 -22.569 1.00 86.00 177 MET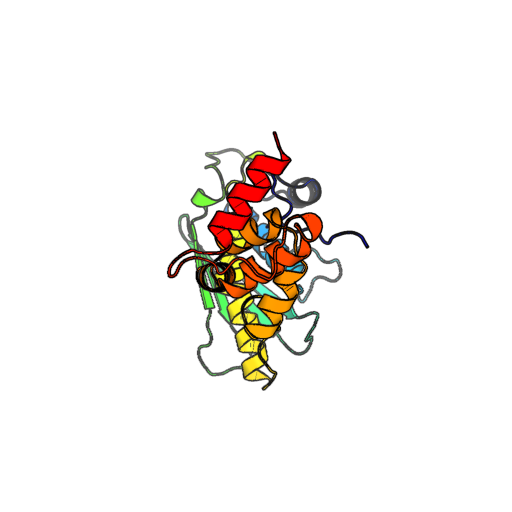 A O 1
ATOM 1412 N N . ILE A 1 178 ? 8.406 4.732 -21.461 1.00 89.06 178 ILE A N 1
ATOM 1413 C CA . ILE A 1 178 ? 8.277 5.636 -20.306 1.00 89.06 178 ILE A CA 1
ATOM 1414 C C . ILE A 1 178 ? 9.637 5.844 -19.632 1.00 89.06 178 ILE A C 1
ATOM 1416 O O . ILE A 1 178 ? 10.041 6.974 -19.381 1.00 89.06 178 ILE A O 1
ATOM 1420 N N . THR A 1 179 ? 10.379 4.767 -19.380 1.00 88.56 179 THR A N 1
ATOM 1421 C CA . THR A 1 179 ? 11.686 4.832 -18.703 1.00 88.56 179 THR A CA 1
ATOM 1422 C C . THR A 1 179 ? 12.763 5.502 -19.547 1.00 88.56 179 THR A C 1
ATOM 1424 O O . THR A 1 179 ? 13.622 6.182 -18.995 1.00 88.56 179 THR A O 1
ATOM 1427 N N . SER A 1 180 ? 12.672 5.438 -20.879 1.00 87.31 180 SER A N 1
ATOM 1428 C CA . SER A 1 180 ? 13.549 6.205 -21.773 1.00 87.31 180 SER A CA 1
ATOM 1429 C C . SER A 1 180 ? 13.337 7.724 -21.704 1.00 87.31 180 SER A C 1
ATOM 1431 O O . SER A 1 180 ? 14.184 8.475 -22.189 1.00 87.31 180 SER A O 1
ATOM 1433 N N . LEU A 1 181 ? 12.235 8.190 -21.101 1.00 89.25 181 LEU A N 1
ATOM 1434 C CA . LEU A 1 181 ? 11.950 9.609 -20.853 1.00 89.25 181 LEU A CA 1
ATOM 1435 C C . LEU A 1 181 ? 12.417 10.074 -19.468 1.00 89.25 181 LEU A C 1
ATOM 1437 O O . LEU A 1 181 ? 12.507 11.275 -19.233 1.00 89.25 181 LEU A O 1
ATOM 1441 N N . LEU A 1 182 ? 12.726 9.143 -18.564 1.00 91.12 182 LEU A N 1
ATOM 1442 C CA . LEU A 1 182 ? 13.158 9.453 -17.204 1.00 91.12 182 LEU A CA 1
ATOM 1443 C C . LEU A 1 182 ? 14.638 9.833 -17.158 1.00 91.12 182 LEU A C 1
ATOM 1445 O O . LEU A 1 182 ? 15.419 9.507 -18.062 1.00 91.12 182 LEU A O 1
ATOM 1449 N N . ASP A 1 183 ? 15.031 10.544 -16.105 1.00 88.25 183 ASP A N 1
ATOM 1450 C CA . ASP A 1 183 ? 16.437 10.817 -15.846 1.00 88.25 183 ASP A CA 1
ATOM 1451 C C . ASP A 1 183 ? 17.151 9.562 -15.303 1.00 88.25 183 ASP A C 1
ATOM 1453 O O . ASP A 1 183 ? 16.538 8.564 -14.915 1.00 88.25 183 ASP A O 1
ATOM 1457 N N . TYR A 1 184 ? 18.482 9.598 -15.273 1.00 85.81 184 TYR A N 1
ATOM 1458 C CA . TYR A 1 184 ? 19.278 8.486 -14.751 1.00 85.81 184 TYR A CA 1
ATOM 1459 C C . TYR A 1 184 ? 18.898 8.081 -13.321 1.00 85.81 184 TYR A C 1
ATOM 1461 O O . TYR A 1 184 ? 18.936 6.897 -12.980 1.00 85.81 184 TYR A O 1
ATOM 1469 N N . ARG A 1 185 ? 18.596 9.058 -12.459 1.00 87.75 185 ARG A N 1
ATOM 1470 C CA . ARG A 1 185 ? 18.376 8.810 -11.031 1.00 87.75 185 ARG A CA 1
ATOM 1471 C C . ARG A 1 185 ? 17.072 8.054 -10.830 1.00 87.75 185 ARG A C 1
ATOM 1473 O O . ARG A 1 185 ? 17.059 7.070 -10.093 1.00 87.75 185 ARG A O 1
ATOM 1480 N N . ASP A 1 186 ? 16.036 8.462 -11.544 1.00 89.75 186 ASP A N 1
ATOM 1481 C CA . ASP A 1 186 ? 14.717 7.854 -11.523 1.00 89.75 186 ASP A CA 1
ATOM 1482 C C . ASP A 1 186 ? 14.750 6.437 -12.104 1.00 89.75 186 ASP A C 1
ATOM 1484 O O . ASP A 1 186 ? 14.166 5.520 -11.527 1.00 89.75 186 ASP A O 1
ATOM 1488 N N . VAL A 1 187 ? 15.506 6.205 -13.185 1.00 90.62 187 VAL A N 1
ATOM 1489 C CA . VAL A 1 187 ? 15.691 4.855 -13.754 1.00 90.62 187 VAL A CA 1
ATOM 1490 C C . VAL A 1 187 ? 16.377 3.919 -12.753 1.00 90.62 187 VAL A C 1
ATOM 1492 O O . VAL A 1 187 ? 15.948 2.778 -12.561 1.00 90.62 187 VAL A O 1
ATOM 1495 N N . VAL A 1 188 ? 17.420 4.392 -12.063 1.00 89.31 188 VAL A N 1
ATOM 1496 C CA . VAL A 1 188 ? 18.100 3.604 -11.022 1.00 89.31 188 VAL A CA 1
ATOM 1497 C C . VAL A 1 188 ? 17.189 3.360 -9.818 1.00 89.31 188 VAL A C 1
ATOM 1499 O O . VAL A 1 188 ? 17.196 2.253 -9.276 1.00 89.31 188 VAL A O 1
ATOM 1502 N N . ALA A 1 189 ? 16.387 4.347 -9.417 1.00 88.31 189 ALA A N 1
ATOM 1503 C CA . ALA A 1 189 ? 15.408 4.184 -8.348 1.00 88.31 189 ALA A CA 1
ATOM 1504 C C . ALA A 1 189 ? 14.364 3.117 -8.716 1.00 88.31 189 ALA A C 1
ATOM 1506 O O . ALA A 1 189 ? 14.144 2.189 -7.938 1.00 88.31 189 ALA A O 1
ATOM 1507 N N . LEU A 1 190 ? 13.805 3.170 -9.932 1.00 89.19 190 LEU A N 1
ATOM 1508 C CA . LEU A 1 190 ? 12.860 2.170 -10.445 1.00 89.19 190 LEU A CA 1
ATOM 1509 C C . LEU A 1 190 ? 13.458 0.762 -10.471 1.00 89.19 190 LEU A C 1
ATOM 1511 O O . LEU A 1 190 ? 12.795 -0.193 -10.063 1.00 89.19 190 LEU A O 1
ATOM 1515 N N . ARG A 1 191 ? 14.726 0.624 -10.875 1.00 88.88 191 ARG A N 1
ATOM 1516 C CA . ARG A 1 191 ? 15.457 -0.654 -10.860 1.00 88.88 191 ARG A CA 1
ATOM 1517 C C . ARG A 1 191 ? 15.537 -1.289 -9.463 1.00 88.88 191 ARG A C 1
ATOM 1519 O O . ARG A 1 191 ? 15.689 -2.506 -9.359 1.00 88.88 191 ARG A O 1
ATOM 1526 N N . GLY A 1 192 ? 15.458 -0.488 -8.400 1.00 85.31 192 GLY A N 1
ATOM 1527 C CA . GLY A 1 192 ? 15.491 -0.942 -7.008 1.00 85.31 192 GLY A CA 1
ATOM 1528 C C . GLY A 1 192 ? 14.138 -1.359 -6.425 1.00 85.31 192 GLY A C 1
ATOM 1529 O O . GLY A 1 192 ? 14.100 -1.790 -5.278 1.00 85.31 192 GLY A O 1
ATOM 1530 N N . THR A 1 193 ? 13.036 -1.229 -7.172 1.00 85.06 193 THR A N 1
ATOM 1531 C CA . THR A 1 193 ? 11.680 -1.407 -6.617 1.00 85.06 193 THR A CA 1
ATOM 1532 C C . THR A 1 193 ? 11.200 -2.860 -6.596 1.00 85.06 193 THR A C 1
ATOM 1534 O O . THR A 1 193 ? 10.805 -3.360 -5.547 1.00 85.06 193 THR A O 1
ATOM 1537 N N . CYS A 1 194 ? 11.211 -3.558 -7.736 1.00 82.94 194 CYS A N 1
ATOM 1538 C CA . CYS A 1 194 ? 10.741 -4.941 -7.842 1.00 82.94 194 CYS A CA 1
ATOM 1539 C C . CYS A 1 194 ? 11.551 -5.744 -8.866 1.00 82.94 194 CYS A C 1
ATOM 1541 O O . CYS A 1 194 ? 12.184 -5.177 -9.756 1.00 82.94 194 CYS A O 1
ATOM 1543 N N . HIS A 1 195 ? 11.497 -7.079 -8.781 1.00 84.50 195 HIS A N 1
ATOM 1544 C CA . HIS A 1 195 ? 12.263 -7.970 -9.664 1.00 84.50 195 HIS A CA 1
ATOM 1545 C C . HIS A 1 195 ? 11.992 -7.739 -11.154 1.00 84.50 195 HIS A C 1
ATOM 1547 O O . HIS A 1 195 ? 12.926 -7.741 -11.950 1.00 84.50 195 HIS A O 1
ATOM 1553 N N . ARG A 1 196 ? 10.735 -7.495 -11.540 1.00 85.38 196 ARG A N 1
ATOM 1554 C CA . ARG A 1 196 ? 10.389 -7.263 -12.945 1.00 85.38 196 ARG A CA 1
ATOM 1555 C C . ARG A 1 196 ? 10.995 -5.963 -13.473 1.00 85.38 196 ARG A C 1
ATOM 1557 O O . ARG A 1 196 ? 11.624 -5.969 -14.527 1.00 85.38 196 ARG A O 1
ATOM 1564 N N . LEU A 1 197 ? 10.820 -4.861 -12.742 1.00 88.31 197 LEU A N 1
ATOM 1565 C CA . LEU A 1 197 ? 11.411 -3.578 -13.124 1.00 88.31 197 LEU A CA 1
ATOM 1566 C C . LEU A 1 197 ? 12.937 -3.653 -13.080 1.00 88.31 197 LEU A C 1
ATOM 1568 O O . LEU A 1 197 ? 13.585 -3.086 -13.946 1.00 88.31 197 LEU A O 1
ATOM 1572 N N . HIS A 1 198 ? 13.516 -4.423 -12.158 1.00 89.94 198 HIS A N 1
ATOM 1573 C CA . HIS A 1 198 ? 14.950 -4.678 -12.150 1.00 89.94 198 HIS A CA 1
ATOM 1574 C C . HIS A 1 198 ? 15.435 -5.300 -13.464 1.00 89.94 198 HIS A C 1
ATOM 1576 O O . HIS A 1 198 ? 16.382 -4.792 -14.057 1.00 89.94 198 HIS A O 1
ATOM 1582 N N . SER A 1 199 ? 14.777 -6.368 -13.929 1.00 89.56 199 SER A N 1
ATOM 1583 C CA . SER A 1 199 ? 15.121 -7.033 -15.189 1.00 89.56 199 SER A CA 1
ATOM 1584 C C . SER A 1 199 ? 14.949 -6.115 -16.398 1.00 89.56 199 SER A C 1
ATOM 1586 O O . SER A 1 199 ? 15.829 -6.078 -17.252 1.00 89.56 199 SER A O 1
ATOM 1588 N N . LEU A 1 200 ? 13.864 -5.336 -16.451 1.00 88.62 200 LEU A N 1
ATOM 1589 C CA . LEU A 1 200 ? 13.622 -4.390 -17.546 1.00 88.62 200 LEU A CA 1
ATOM 1590 C C . LEU A 1 200 ? 14.631 -3.241 -17.557 1.00 88.62 200 LEU A C 1
ATOM 1592 O O . LEU A 1 200 ? 15.123 -2.858 -18.612 1.00 88.62 200 LEU A O 1
ATOM 1596 N N . MET A 1 201 ? 14.970 -2.707 -16.383 1.00 91.12 201 MET A N 1
ATOM 1597 C CA . MET A 1 201 ? 15.948 -1.628 -16.254 1.00 91.12 201 MET A CA 1
ATOM 1598 C C . MET A 1 201 ? 17.396 -2.132 -16.374 1.00 91.12 201 MET A C 1
ATOM 1600 O O . MET A 1 201 ? 18.311 -1.320 -16.296 1.00 91.12 201 MET A O 1
ATOM 1604 N N . ASP A 1 202 ? 17.646 -3.437 -16.541 1.00 89.62 202 ASP A N 1
ATOM 1605 C CA . ASP A 1 202 ? 18.967 -3.982 -16.906 1.00 89.62 202 ASP A CA 1
ATOM 1606 C C . ASP A 1 202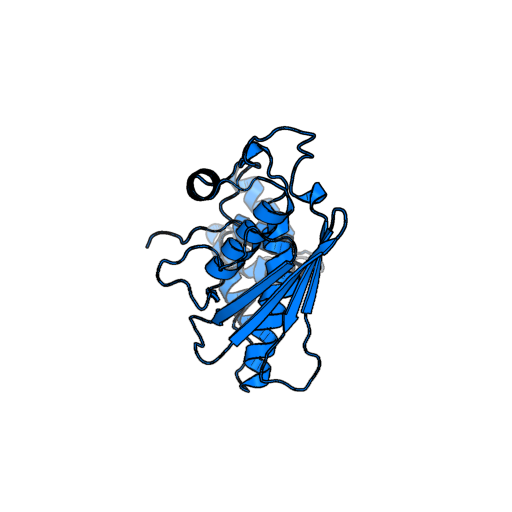 ? 19.118 -4.162 -18.430 1.00 89.62 202 ASP A C 1
ATOM 1608 O O . ASP A 1 202 ? 20.187 -4.577 -18.883 1.00 89.62 202 ASP A O 1
ATOM 1612 N N . ASP A 1 203 ? 18.083 -3.836 -19.221 1.00 90.12 203 ASP A N 1
ATOM 1613 C CA . ASP A 1 203 ? 18.122 -3.934 -20.682 1.00 90.12 203 ASP A CA 1
ATOM 1614 C C . ASP A 1 203 ? 19.174 -2.996 -21.287 1.00 90.12 203 ASP A C 1
ATOM 1616 O O . ASP A 1 203 ? 19.195 -1.783 -21.068 1.00 90.12 203 ASP A O 1
ATOM 1620 N N . ASP A 1 204 ? 20.062 -3.571 -22.089 1.00 88.81 204 ASP A N 1
ATOM 1621 C CA . ASP A 1 204 ? 21.227 -2.870 -22.617 1.00 88.81 204 ASP A CA 1
ATOM 1622 C C . ASP A 1 204 ? 20.851 -1.795 -23.656 1.00 88.81 204 ASP A C 1
ATOM 1624 O O . ASP A 1 204 ? 21.512 -0.757 -23.754 1.00 88.81 204 ASP A O 1
ATOM 1628 N N . LYS A 1 205 ? 19.747 -1.988 -24.396 1.00 86.69 205 LYS A N 1
ATOM 1629 C CA . LYS A 1 205 ? 19.268 -1.010 -25.384 1.00 86.69 205 LYS A CA 1
ATOM 1630 C C . LYS A 1 205 ? 18.670 0.214 -24.705 1.00 86.69 205 LYS A C 1
ATOM 1632 O O . LYS A 1 205 ? 18.870 1.323 -25.202 1.00 86.69 205 LYS A O 1
ATOM 1637 N N . LEU A 1 206 ? 17.983 0.041 -23.574 1.00 89.25 206 LEU A N 1
ATOM 1638 C CA . LEU A 1 206 ? 17.517 1.159 -22.751 1.00 89.25 206 LEU A CA 1
ATOM 1639 C C . LEU A 1 206 ? 18.695 2.061 -22.360 1.00 89.25 206 LEU A C 1
ATOM 1641 O O . LEU A 1 206 ? 18.669 3.264 -22.624 1.00 89.25 206 LEU A O 1
ATOM 1645 N N . TRP A 1 207 ? 19.763 1.481 -21.809 1.00 89.88 207 TRP A N 1
ATOM 1646 C CA . TRP A 1 207 ? 20.953 2.237 -21.407 1.00 89.88 207 TRP A CA 1
ATOM 1647 C C . TRP A 1 207 ? 21.691 2.871 -22.584 1.00 89.88 207 TRP A C 1
ATOM 1649 O O . TRP A 1 207 ? 22.193 3.988 -22.454 1.00 89.88 207 TRP A O 1
ATOM 1659 N N . MET A 1 208 ? 21.727 2.209 -23.743 1.00 86.88 208 MET A N 1
ATOM 1660 C CA . MET A 1 208 ? 22.250 2.802 -24.974 1.00 86.88 208 MET A CA 1
ATOM 1661 C C . MET A 1 208 ? 21.459 4.054 -25.372 1.00 86.88 208 MET A C 1
ATOM 1663 O O . MET A 1 208 ? 22.058 5.075 -25.709 1.00 86.88 208 MET A O 1
ATOM 1667 N N . ASN A 1 209 ? 20.127 3.989 -25.331 1.00 87.25 209 ASN A N 1
ATOM 1668 C CA . ASN A 1 209 ? 19.256 5.105 -25.701 1.00 87.25 209 ASN A CA 1
ATOM 1669 C C . ASN A 1 209 ? 19.392 6.277 -24.724 1.00 87.25 209 ASN A C 1
ATOM 1671 O O . ASN A 1 209 ? 19.523 7.419 -25.163 1.00 87.25 209 ASN A O 1
ATOM 1675 N N . LEU A 1 210 ? 19.441 5.999 -23.418 1.00 88.94 210 LEU A N 1
ATOM 1676 C CA . LEU A 1 210 ? 19.715 7.014 -22.398 1.00 88.94 210 LEU A CA 1
ATOM 1677 C C . LEU A 1 210 ? 21.089 7.655 -22.621 1.00 88.94 210 LEU A C 1
ATOM 1679 O O . LEU A 1 210 ? 21.216 8.875 -22.590 1.00 88.94 210 LEU A O 1
ATOM 1683 N N . TYR A 1 211 ? 22.114 6.852 -22.919 1.00 87.31 211 TYR A N 1
ATOM 1684 C CA . TYR A 1 211 ? 23.455 7.360 -23.199 1.00 87.31 211 TYR A CA 1
ATOM 1685 C C . TYR A 1 211 ? 23.483 8.271 -24.431 1.00 87.31 211 TYR A C 1
ATOM 1687 O O . TYR A 1 211 ? 24.051 9.358 -24.380 1.00 87.31 211 TYR A O 1
ATOM 1695 N N . LYS A 1 212 ? 22.832 7.856 -25.526 1.00 86.12 212 LYS A N 1
ATOM 1696 C CA . LYS A 1 212 ? 22.670 8.676 -26.735 1.00 86.12 212 LYS A CA 1
ATOM 1697 C C . LYS A 1 212 ? 21.998 10.008 -26.425 1.00 86.12 212 LYS A C 1
ATOM 1699 O O . LYS A 1 212 ? 22.471 11.035 -26.892 1.00 86.12 212 LYS A O 1
ATOM 1704 N N . ARG A 1 213 ? 20.910 9.981 -25.650 1.00 88.00 213 ARG A N 1
ATOM 1705 C CA . ARG A 1 213 ? 20.105 11.156 -25.292 1.00 88.00 213 ARG A CA 1
ATOM 1706 C C . ARG A 1 213 ? 20.874 12.136 -24.406 1.00 88.00 213 ARG A C 1
ATOM 1708 O O . ARG A 1 213 ? 20.848 13.333 -24.665 1.00 88.00 213 ARG A O 1
ATOM 1715 N N . ASP A 1 214 ? 21.556 11.632 -23.383 1.00 87.88 214 ASP A N 1
ATOM 1716 C CA . ASP A 1 214 ? 22.163 12.473 -22.346 1.00 87.88 214 ASP A CA 1
ATOM 1717 C C . ASP A 1 214 ? 23.586 12.923 -22.712 1.00 87.88 214 ASP A C 1
ATOM 1719 O O . ASP A 1 214 ? 24.059 13.954 -22.237 1.00 87.88 214 ASP A O 1
ATOM 1723 N N . PHE A 1 215 ? 24.260 12.188 -23.602 1.00 85.56 215 PHE A N 1
ATOM 1724 C CA . PHE A 1 215 ? 25.641 12.444 -24.014 1.00 85.56 215 PHE A CA 1
ATOM 1725 C C . PHE A 1 215 ? 25.783 12.638 -25.529 1.00 85.56 215 PHE A C 1
ATOM 1727 O O . PHE A 1 215 ? 26.789 12.222 -26.100 1.00 85.56 215 PHE A O 1
ATOM 1734 N N . ILE A 1 216 ? 24.819 13.299 -26.184 1.00 78.25 216 ILE A N 1
ATOM 1735 C CA . ILE A 1 216 ? 24.798 13.540 -27.647 1.00 78.25 216 ILE A CA 1
ATOM 1736 C C . ILE A 1 216 ? 26.157 14.036 -28.176 1.00 78.25 216 ILE A C 1
ATOM 1738 O O . ILE A 1 216 ? 26.628 13.575 -29.209 1.00 78.25 216 ILE A O 1
ATOM 1742 N N . ASN A 1 217 ? 26.831 14.920 -27.434 1.00 71.56 217 ASN A N 1
ATOM 1743 C CA . ASN A 1 217 ? 28.106 15.529 -27.843 1.00 71.56 217 ASN A CA 1
ATOM 1744 C C . ASN A 1 217 ? 29.336 14.616 -27.674 1.00 71.56 217 ASN A C 1
ATOM 1746 O O . ASN A 1 217 ? 30.416 14.936 -28.161 1.00 71.56 217 ASN A O 1
ATOM 1750 N N . VAL A 1 218 ? 29.195 13.508 -26.946 1.00 69.94 218 VAL A N 1
ATOM 1751 C CA . VAL A 1 218 ? 30.251 12.511 -26.679 1.00 69.94 218 VAL A CA 1
ATOM 1752 C C . VAL A 1 218 ? 29.934 11.187 -27.386 1.00 69.94 218 VAL A C 1
ATOM 1754 O O . VAL A 1 218 ? 30.774 10.286 -27.459 1.00 69.94 218 VAL A O 1
ATOM 1757 N N . TYR A 1 219 ? 28.715 11.059 -27.913 1.00 64.25 219 TYR A N 1
ATOM 1758 C CA . TYR A 1 219 ? 28.248 9.882 -28.610 1.00 64.25 219 TYR A CA 1
ATOM 1759 C C . TYR A 1 219 ? 28.887 9.790 -30.000 1.00 64.25 219 TYR A C 1
ATOM 1761 O O . TYR A 1 219 ? 28.512 10.491 -30.934 1.00 64.25 219 TYR A O 1
ATOM 1769 N N . ASP A 1 220 ? 29.867 8.902 -30.125 1.00 64.06 220 ASP A N 1
ATOM 1770 C CA . ASP A 1 220 ? 30.485 8.541 -31.397 1.00 64.06 220 ASP A CA 1
ATOM 1771 C C . ASP A 1 220 ? 29.760 7.309 -31.963 1.00 64.06 220 ASP A C 1
ATOM 1773 O O . ASP A 1 220 ? 29.967 6.190 -31.480 1.00 64.06 220 ASP A O 1
ATOM 1777 N N . ASP A 1 221 ? 28.892 7.527 -32.959 1.00 57.00 221 ASP A N 1
ATOM 1778 C CA . ASP A 1 221 ? 28.073 6.505 -33.646 1.00 57.00 221 ASP A CA 1
ATOM 1779 C C . ASP A 1 221 ? 28.942 5.387 -34.278 1.00 57.00 221 ASP A C 1
ATOM 1781 O O . ASP A 1 221 ? 28.442 4.322 -34.636 1.00 57.00 221 ASP A O 1
ATOM 1785 N N . GLY A 1 222 ? 30.265 5.601 -34.387 1.00 51.88 222 GLY A N 1
ATOM 1786 C CA . GLY A 1 222 ? 31.230 4.685 -35.002 1.00 51.88 222 GLY A CA 1
ATOM 1787 C C . GLY A 1 222 ? 32.117 3.872 -34.048 1.00 51.88 222 GLY A C 1
ATOM 1788 O O . GLY A 1 222 ? 32.809 2.958 -34.506 1.00 51.88 222 GLY A O 1
ATOM 1789 N N . LYS A 1 223 ? 32.124 4.133 -32.731 1.00 55.47 223 LYS A N 1
ATOM 1790 C CA . LYS A 1 223 ? 32.906 3.317 -31.779 1.00 55.47 223 LYS A CA 1
ATOM 1791 C C . LYS A 1 223 ? 32.108 2.095 -31.350 1.00 55.47 223 LYS A C 1
ATOM 1793 O O . LYS A 1 223 ? 31.410 2.126 -30.335 1.00 55.47 223 LYS A O 1
ATOM 1798 N N . TYR A 1 224 ? 32.260 1.017 -32.122 1.00 52.69 224 TYR A N 1
ATOM 1799 C CA . TYR A 1 224 ? 31.839 -0.333 -31.750 1.00 52.69 224 TYR A CA 1
ATOM 1800 C C . TYR A 1 224 ? 32.151 -0.586 -30.275 1.00 52.69 224 TYR A C 1
ATOM 1802 O O . TYR A 1 224 ? 33.308 -0.539 -29.847 1.00 52.69 224 TYR A O 1
ATOM 1810 N N . MET A 1 225 ? 31.103 -0.827 -29.488 1.00 60.88 225 MET A N 1
ATOM 1811 C CA . MET A 1 225 ? 31.283 -1.312 -28.131 1.00 60.88 225 MET A CA 1
ATOM 1812 C C . MET A 1 225 ? 31.979 -2.677 -28.230 1.00 60.88 225 MET A C 1
ATOM 1814 O O . MET A 1 225 ? 31.531 -3.513 -29.022 1.00 60.88 225 MET A O 1
ATOM 1818 N N . PRO A 1 226 ? 33.075 -2.919 -27.488 1.00 57.88 226 PRO A N 1
ATOM 1819 C CA . PRO A 1 226 ? 33.688 -4.237 -27.448 1.00 57.88 226 PRO A CA 1
ATOM 1820 C C . PRO A 1 226 ? 32.631 -5.278 -27.078 1.00 57.88 226 PRO A C 1
ATOM 1822 O O . PRO A 1 226 ? 31.764 -5.009 -26.241 1.00 57.88 226 PRO A O 1
ATOM 1825 N N . TYR A 1 227 ? 32.701 -6.460 -27.693 1.00 53.00 227 TYR A N 1
ATOM 1826 C CA . TYR A 1 227 ? 31.819 -7.576 -27.350 1.00 53.00 227 TYR A CA 1
ATOM 1827 C C . TYR A 1 227 ? 31.817 -7.761 -25.821 1.00 53.00 227 TYR A C 1
ATOM 1829 O O . TYR A 1 227 ? 32.886 -7.786 -25.209 1.00 53.00 227 TYR A O 1
ATOM 1837 N N . ASN A 1 228 ? 30.630 -7.885 -25.217 1.00 64.19 228 ASN A N 1
ATOM 1838 C CA . ASN A 1 228 ? 30.406 -8.059 -23.772 1.00 64.19 228 ASN A CA 1
ATOM 1839 C C . ASN A 1 228 ? 30.471 -6.802 -22.871 1.00 64.19 228 ASN A C 1
ATOM 1841 O O . ASN A 1 228 ? 30.468 -6.937 -21.646 1.00 64.19 228 ASN A O 1
ATOM 1845 N N . HIS A 1 229 ? 30.503 -5.586 -23.424 1.00 74.06 229 HIS A N 1
ATOM 1846 C CA . HIS A 1 229 ? 30.385 -4.361 -22.622 1.00 74.06 229 HIS A CA 1
ATOM 1847 C C . HIS A 1 229 ? 28.915 -3.943 -22.445 1.00 74.06 229 HIS A C 1
ATOM 1849 O O . HIS A 1 229 ? 28.179 -3.905 -23.422 1.00 74.06 229 HIS A O 1
ATOM 1855 N N . LYS A 1 230 ? 28.494 -3.606 -21.215 1.00 86.06 230 LYS A N 1
ATOM 1856 C CA . LYS A 1 230 ? 27.132 -3.113 -20.931 1.00 86.06 230 LYS A CA 1
ATOM 1857 C C . LYS A 1 230 ? 27.069 -1.585 -20.974 1.00 86.06 230 LYS A C 1
ATOM 1859 O O . LYS A 1 230 ? 27.889 -0.915 -20.335 1.00 86.06 230 LYS A O 1
ATOM 1864 N N . TRP A 1 231 ? 26.065 -1.014 -21.636 1.00 87.31 231 TRP A N 1
ATOM 1865 C CA . TRP A 1 231 ? 25.868 0.439 -21.742 1.00 87.31 231 TRP A CA 1
ATOM 1866 C C . TRP A 1 231 ? 25.661 1.122 -20.393 1.00 87.31 231 TRP A C 1
ATOM 1868 O O . TRP A 1 231 ? 26.103 2.256 -20.224 1.00 87.31 231 TRP A O 1
ATOM 1878 N N . ILE A 1 232 ? 25.097 0.425 -19.402 1.00 87.56 232 ILE A N 1
ATOM 1879 C CA . ILE A 1 232 ? 24.951 0.947 -18.034 1.00 87.56 232 ILE A CA 1
ATOM 1880 C C . ILE A 1 232 ? 26.300 1.344 -17.408 1.00 87.56 232 ILE A C 1
ATOM 1882 O O . ILE A 1 232 ? 26.392 2.347 -16.701 1.00 87.56 232 ILE A O 1
ATOM 1886 N N . VAL A 1 233 ? 27.371 0.593 -17.696 1.00 87.44 233 VAL A N 1
ATOM 1887 C CA . VAL A 1 233 ? 28.720 0.875 -17.177 1.00 87.44 233 VAL A CA 1
ATOM 1888 C C . VAL A 1 233 ? 29.282 2.122 -17.848 1.00 87.44 233 VAL A C 1
ATOM 1890 O O . VAL A 1 233 ? 29.727 3.042 -17.167 1.00 87.44 233 VAL A O 1
ATOM 1893 N N . LYS A 1 234 ? 29.167 2.204 -19.177 1.00 85.06 234 LYS A N 1
ATOM 1894 C CA . LYS A 1 234 ? 29.620 3.360 -19.960 1.00 85.06 234 LYS A CA 1
ATOM 1895 C C . LYS A 1 234 ? 28.862 4.640 -19.594 1.00 85.06 234 LYS A C 1
ATOM 1897 O O . LYS A 1 234 ? 29.463 5.709 -19.500 1.00 85.06 234 LYS A O 1
ATOM 1902 N N . TYR A 1 235 ? 27.559 4.528 -19.340 1.00 88.00 235 TYR A N 1
ATOM 1903 C CA . TYR A 1 235 ? 26.743 5.631 -18.840 1.00 88.00 235 TYR A CA 1
ATOM 1904 C C . TYR A 1 235 ? 27.248 6.109 -17.475 1.00 88.00 235 TYR A C 1
ATOM 1906 O O . TYR A 1 235 ? 27.464 7.305 -17.275 1.00 88.00 235 TYR A O 1
ATOM 1914 N N . ARG A 1 236 ? 27.508 5.180 -16.545 1.00 86.94 236 ARG A N 1
ATOM 1915 C CA . ARG A 1 236 ? 28.058 5.503 -15.222 1.00 86.94 236 ARG A CA 1
ATOM 1916 C C . ARG A 1 236 ? 29.409 6.213 -15.316 1.00 86.94 236 ARG A C 1
ATOM 1918 O O . ARG A 1 236 ? 29.615 7.203 -14.622 1.00 86.94 236 ARG A O 1
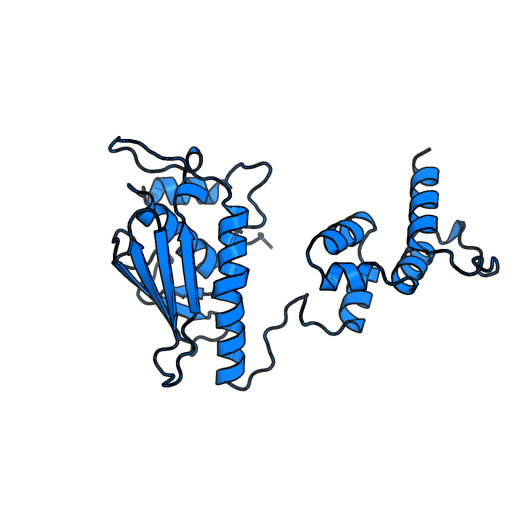ATOM 1925 N N . GLU A 1 237 ? 30.315 5.734 -16.162 1.00 85.56 237 GLU A N 1
ATOM 1926 C CA . GLU A 1 237 ? 31.624 6.363 -16.375 1.00 85.56 237 GLU A CA 1
ATOM 1927 C C . GLU A 1 237 ? 31.498 7.790 -16.916 1.00 85.56 237 GLU A C 1
ATOM 1929 O O . GLU A 1 237 ? 32.178 8.696 -16.437 1.00 85.56 237 GLU A O 1
ATOM 1934 N N . ALA A 1 238 ? 30.606 8.013 -17.881 1.00 83.94 238 ALA A N 1
ATOM 1935 C CA . ALA A 1 238 ? 30.387 9.343 -18.436 1.00 83.94 238 ALA A CA 1
ATOM 1936 C C . ALA A 1 238 ? 29.745 10.302 -17.418 1.00 83.94 238 ALA A C 1
ATOM 1938 O O . ALA A 1 238 ? 30.129 11.467 -17.355 1.00 83.94 238 ALA A O 1
ATOM 1939 N N . MET A 1 239 ? 28.851 9.804 -16.557 1.00 83.19 239 MET A N 1
ATOM 1940 C CA . MET A 1 239 ? 28.310 10.575 -15.431 1.00 83.19 239 MET A CA 1
ATOM 1941 C C . MET A 1 239 ? 29.370 10.962 -14.394 1.00 83.19 239 MET A C 1
ATOM 1943 O O . MET A 1 239 ? 29.256 12.025 -13.791 1.00 83.19 239 MET A O 1
ATOM 1947 N N . ILE A 1 240 ? 30.375 10.111 -14.155 1.00 83.44 240 ILE A N 1
ATOM 1948 C CA . ILE A 1 240 ? 31.497 10.436 -13.259 1.00 83.44 240 ILE A CA 1
ATOM 1949 C C . ILE A 1 240 ? 32.338 11.559 -13.874 1.00 83.44 240 ILE A C 1
ATOM 1951 O O . ILE A 1 240 ? 32.579 12.556 -13.206 1.00 83.44 240 ILE A O 1
ATOM 1955 N N . ARG A 1 241 ? 32.682 11.452 -15.163 1.00 80.94 241 ARG A N 1
ATOM 1956 C CA . ARG A 1 241 ? 33.465 12.472 -15.886 1.00 80.94 241 ARG A CA 1
ATOM 1957 C C . ARG A 1 241 ? 32.764 13.827 -16.010 1.00 80.94 241 ARG A C 1
ATOM 1959 O O . ARG A 1 241 ? 33.439 14.832 -16.134 1.00 80.94 241 ARG A O 1
ATOM 1966 N N . LEU A 1 242 ? 31.429 13.862 -16.007 1.00 77.88 242 LEU A N 1
ATOM 1967 C CA . LEU A 1 242 ? 30.653 15.113 -15.987 1.00 77.88 242 LEU A CA 1
ATOM 1968 C C . LEU A 1 242 ? 30.671 15.830 -14.626 1.00 77.88 242 LEU A C 1
ATOM 1970 O O . LEU A 1 242 ? 30.266 16.988 -14.555 1.00 77.88 242 LEU A O 1
ATOM 1974 N N . LYS A 1 243 ? 31.032 15.133 -13.542 1.00 67.94 243 LYS A N 1
ATOM 1975 C CA . LYS A 1 243 ? 31.066 15.688 -12.179 1.00 67.94 243 LYS A CA 1
ATOM 1976 C C . LYS A 1 243 ? 32.460 16.147 -11.741 1.00 67.94 243 LYS A C 1
ATOM 1978 O O . LYS A 1 243 ? 32.548 16.783 -10.693 1.00 67.94 243 LYS A O 1
ATOM 1983 N N . GLU A 1 244 ? 33.499 15.785 -12.491 1.00 51.09 244 GLU A N 1
ATOM 1984 C CA . GLU A 1 244 ? 34.881 16.271 -12.350 1.00 51.09 244 GLU A CA 1
ATOM 1985 C C . GLU A 1 244 ? 35.068 17.590 -13.110 1.00 51.09 244 GLU A C 1
ATOM 1987 O O . GLU A 1 244 ? 35.781 18.467 -12.572 1.00 51.09 244 GLU A O 1
#

InterPro domains:
  IPR001810 F-box domain [PF12937] (170-212)
  IPR001810 F-box domain [PS50181] (164-210)
  IPR001810 F-box domain [SM00256] (170-210)
  IPR036047 F-box-like domain superfamily [SSF81383] (153-236)
  IPR047118 F-box only protein 7 [PTHR15537] (3-238)

Radius of gyration: 22.81 Å; Cα contacts (8 Å, |Δi|>4): 303; chains: 1; bounding box: 58×38×65 Å